Protein AF-A0A521SM37-F1 (afdb_monomer_lite)

Secondary structure (DSSP, 8-state):
-PPPPP-PPPP------PPP-----------------------------PPPPP-HHHHHHHHHHHHHHHHHH-SS--HHHHHHHHHHHHHHHHHHTT--EEE--TTSSSSEEETTT--EEEEEEEESB--SSSS-TT--EEEEEEEETTPPP----SEEEEEEE-TT--S-EEEEEEHHHHHTT-----SS-TTEEEEEEEESSHHHHHHHHHH-GGGS-HHHHHHHH-GGGTBT-GGGG-

Structure (mmCIF, N/CA/C/O backbone):
data_AF-A0A521SM37-F1
#
_entry.id   AF-A0A521SM37-F1
#
loop_
_atom_site.group_PDB
_atom_site.id
_atom_site.type_symbol
_atom_site.label_atom_id
_atom_site.label_alt_id
_atom_site.label_comp_id
_atom_site.label_asym_id
_atom_site.label_entity_id
_atom_site.label_seq_id
_atom_site.pdbx_PDB_ins_code
_atom_site.Cartn_x
_atom_site.Cartn_y
_atom_site.Cartn_z
_atom_site.occupancy
_atom_site.B_iso_or_equiv
_atom_site.auth_seq_id
_atom_site.auth_comp_id
_atom_site.auth_asym_id
_atom_site.auth_atom_id
_atom_site.pdbx_PDB_model_num
ATOM 1 N N . MET A 1 1 ? -1.499 60.036 50.378 1.00 47.91 1 MET A N 1
ATOM 2 C CA . MET A 1 1 ? -0.516 59.080 49.816 1.00 47.91 1 MET A CA 1
ATOM 3 C C . MET A 1 1 ? -1.178 57.714 49.703 1.00 47.91 1 MET A C 1
ATOM 5 O O . MET A 1 1 ? -1.469 57.102 50.721 1.00 47.91 1 MET A O 1
ATOM 9 N N . ALA A 1 2 ? -1.516 57.294 48.483 1.00 40.16 2 ALA A N 1
ATOM 10 C CA . ALA A 1 2 ? -2.257 56.062 48.218 1.00 40.16 2 ALA A CA 1
ATOM 11 C C . ALA A 1 2 ? -1.324 54.837 48.222 1.00 40.16 2 ALA A C 1
ATOM 13 O O . ALA A 1 2 ? -0.297 54.839 47.543 1.00 40.16 2 ALA A O 1
ATOM 14 N N . LYS A 1 3 ? -1.683 53.793 48.980 1.00 42.09 3 LYS A N 1
ATOM 15 C CA . LYS A 1 3 ? -1.002 52.490 48.959 1.00 42.09 3 LYS A CA 1
ATOM 16 C C . LYS A 1 3 ? -1.465 51.710 47.724 1.00 42.09 3 LYS A C 1
ATOM 18 O O . LYS A 1 3 ? -2.660 51.498 47.545 1.00 42.09 3 LYS A O 1
ATOM 23 N N . ARG A 1 4 ? -0.523 51.312 46.864 1.00 39.34 4 ARG A N 1
ATOM 24 C CA . ARG A 1 4 ? -0.782 50.450 45.699 1.00 39.34 4 ARG A CA 1
ATOM 25 C C . ARG A 1 4 ? -0.984 48.996 46.154 1.00 39.34 4 ARG A C 1
ATOM 27 O O . ARG A 1 4 ? -0.207 48.545 46.996 1.00 39.34 4 ARG A O 1
ATOM 34 N N . PRO A 1 5 ? -1.944 48.246 45.591 1.00 44.22 5 PRO A N 1
ATOM 35 C CA . PRO A 1 5 ? -2.003 46.802 45.770 1.00 44.22 5 PRO A CA 1
ATOM 36 C C . PRO A 1 5 ? -0.928 46.097 44.927 1.00 44.22 5 PRO A C 1
ATOM 38 O O . PRO A 1 5 ? -0.631 46.493 43.799 1.00 44.22 5 PRO A O 1
ATOM 41 N N . VAL A 1 6 ? -0.336 45.056 45.512 1.00 44.81 6 VAL A N 1
ATOM 42 C CA . VAL A 1 6 ? 0.645 44.162 44.888 1.00 44.81 6 VAL A CA 1
ATOM 43 C C . VAL A 1 6 ? -0.111 43.073 44.131 1.00 44.81 6 VAL A C 1
ATOM 45 O O . VAL A 1 6 ? -0.844 42.294 44.733 1.00 44.81 6 VAL A O 1
ATOM 48 N N . THR A 1 7 ? 0.079 43.006 42.816 1.00 40.97 7 THR A N 1
ATOM 49 C CA . THR A 1 7 ? -0.420 41.911 41.977 1.00 40.97 7 THR A CA 1
ATOM 50 C C . THR A 1 7 ? 0.596 40.769 42.000 1.00 40.97 7 THR A C 1
ATOM 52 O O . THR A 1 7 ? 1.689 40.904 41.448 1.00 40.97 7 THR A O 1
ATOM 55 N N . ILE A 1 8 ? 0.256 39.645 42.634 1.00 38.09 8 ILE A N 1
ATOM 56 C CA . ILE A 1 8 ? 1.028 38.400 42.528 1.00 38.09 8 ILE A CA 1
ATOM 57 C C . ILE A 1 8 ? 0.488 37.616 41.329 1.00 38.09 8 ILE A C 1
ATOM 59 O O . ILE A 1 8 ? -0.715 37.408 41.195 1.00 38.09 8 ILE A O 1
ATOM 63 N N . LYS A 1 9 ? 1.404 37.243 40.434 1.00 34.78 9 LYS A N 1
ATOM 64 C CA . LYS A 1 9 ? 1.163 36.484 39.203 1.00 34.78 9 LYS A CA 1
ATOM 65 C C . LYS A 1 9 ? 0.776 35.039 39.532 1.00 34.78 9 LYS A C 1
ATOM 67 O O . LYS A 1 9 ? 1.452 34.398 40.333 1.00 34.78 9 LYS A O 1
ATOM 72 N N . GLU A 1 10 ? -0.261 34.527 38.877 1.00 39.59 10 GLU A N 1
ATOM 73 C CA . GLU A 1 10 ? -0.607 33.102 38.887 1.00 39.59 10 GLU A CA 1
ATOM 74 C C . GLU A 1 10 ? 0.530 32.251 38.284 1.00 39.59 10 GLU A C 1
ATOM 76 O O . GLU A 1 10 ? 1.141 32.660 37.288 1.00 39.59 10 GLU A O 1
ATOM 81 N N . PRO A 1 11 ? 0.827 31.059 38.833 1.00 36.91 11 PRO A N 1
ATOM 82 C CA . PRO A 1 11 ? 1.682 30.092 38.167 1.00 36.91 11 PRO A CA 1
ATOM 83 C C . PRO A 1 11 ? 0.916 29.333 37.073 1.00 36.91 11 PRO A C 1
ATOM 85 O O . PRO A 1 11 ? -0.200 28.855 37.263 1.00 36.91 11 PRO A O 1
ATOM 88 N N . ILE A 1 12 ? 1.579 29.175 35.928 1.00 36.06 12 ILE A N 1
ATOM 89 C CA . ILE A 1 12 ? 1.172 28.311 34.817 1.00 36.06 12 ILE A CA 1
ATOM 90 C C . ILE A 1 12 ? 1.279 26.852 35.284 1.00 36.06 12 ILE A C 1
ATOM 92 O O . ILE A 1 12 ? 2.382 26.325 35.425 1.00 36.06 12 ILE A O 1
ATOM 96 N N . ILE A 1 13 ? 0.142 26.192 35.516 1.00 33.12 13 ILE A N 1
ATOM 97 C CA . ILE A 1 13 ? 0.091 24.760 35.833 1.00 33.12 13 ILE A CA 1
ATOM 98 C C . ILE A 1 13 ? -0.056 23.969 34.529 1.00 33.12 13 ILE A C 1
ATOM 100 O O . ILE A 1 13 ? -1.063 24.053 33.827 1.00 33.12 13 ILE A O 1
ATOM 104 N N . TRP A 1 14 ? 0.974 23.184 34.215 1.00 29.89 14 TRP A N 1
ATOM 105 C CA . TRP A 1 14 ? 0.945 22.150 33.185 1.00 29.89 14 TRP A CA 1
ATOM 106 C C . TRP A 1 14 ? -0.056 21.052 33.568 1.00 29.89 14 TRP A C 1
ATOM 108 O O . TRP A 1 14 ? 0.066 20.417 34.615 1.00 29.89 14 TRP A O 1
ATOM 118 N N . GLY A 1 15 ? -1.043 20.819 32.702 1.00 28.89 15 GLY A N 1
ATOM 119 C CA . GLY A 1 15 ? -2.070 19.800 32.892 1.00 28.89 15 GLY A CA 1
ATOM 120 C C . GLY A 1 15 ? -1.508 18.378 32.840 1.00 28.89 1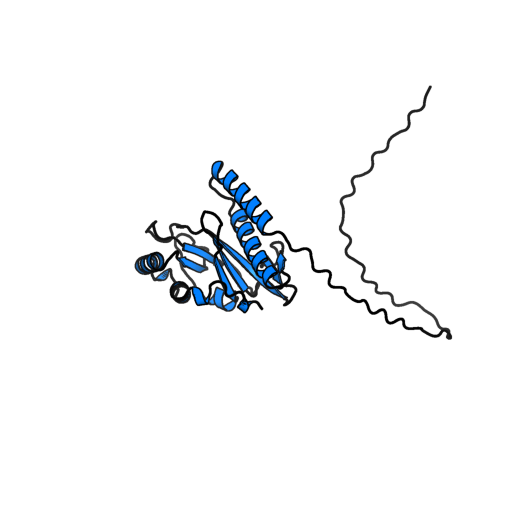5 GLY A C 1
ATOM 121 O O . GLY A 1 15 ? -1.234 17.850 31.764 1.00 28.89 15 GLY A O 1
ATOM 122 N N . CYS A 1 16 ? -1.413 17.731 34.002 1.00 30.16 16 CYS A N 1
ATOM 123 C CA . CYS A 1 16 ? -1.412 16.275 34.103 1.00 30.16 16 CYS A CA 1
ATOM 124 C C . CYS A 1 16 ? -2.852 15.775 33.940 1.00 30.16 16 CYS A C 1
ATOM 126 O O . CYS A 1 16 ? -3.745 16.156 34.696 1.00 30.16 16 CYS A O 1
ATOM 128 N N . ARG A 1 17 ? -3.086 14.931 32.930 1.00 32.75 17 ARG A N 1
ATOM 129 C CA . ARG A 1 17 ? -4.374 14.262 32.726 1.00 32.75 17 ARG A CA 1
ATOM 130 C C . ARG A 1 17 ? -4.573 13.208 33.811 1.00 32.75 17 ARG A C 1
ATOM 132 O O . ARG A 1 17 ? -3.874 12.200 33.837 1.00 32.75 17 ARG A O 1
ATOM 139 N N . TYR A 1 18 ? -5.551 13.474 34.668 1.00 29.16 18 TYR A N 1
ATOM 140 C CA . TYR A 1 18 ? -6.182 12.516 35.565 1.00 29.16 18 TYR A CA 1
ATOM 141 C C . TYR A 1 18 ? -6.736 11.323 34.770 1.00 29.16 18 TYR A C 1
ATOM 143 O O . TYR A 1 18 ? -7.463 11.502 33.792 1.00 29.16 18 TYR A O 1
ATOM 151 N N . TRP A 1 19 ? -6.391 10.116 35.212 1.00 29.64 19 TRP A N 1
ATOM 152 C CA . TRP A 1 19 ? -7.030 8.857 34.827 1.00 29.64 19 TRP A CA 1
ATOM 153 C C . TRP A 1 19 ? -7.987 8.455 35.960 1.00 29.64 19 TRP A C 1
ATOM 155 O O . TRP A 1 19 ? -7.634 8.662 37.125 1.00 29.64 19 TRP A O 1
ATOM 165 N N . PRO A 1 20 ? -9.194 7.937 35.678 1.00 41.25 20 PRO A N 1
ATOM 166 C CA . PRO A 1 20 ? -10.196 7.738 36.715 1.00 41.25 20 PRO A CA 1
ATOM 167 C C . PRO A 1 20 ? -9.879 6.540 37.621 1.00 41.25 20 PRO A C 1
ATOM 169 O O . PRO A 1 20 ? -9.577 5.443 37.154 1.00 41.25 20 PRO A O 1
ATOM 172 N N . TYR A 1 21 ? -9.951 6.835 38.920 1.00 28.98 21 TYR A N 1
ATOM 173 C CA . TYR A 1 21 ? -10.451 6.037 40.042 1.00 28.98 21 TYR A CA 1
ATOM 174 C C . TYR A 1 21 ? -10.652 4.526 39.814 1.00 28.98 21 TYR A C 1
ATOM 176 O O . TYR A 1 21 ? -11.611 4.090 39.182 1.00 28.98 21 TYR A O 1
ATOM 184 N N . THR A 1 22 ? -9.808 3.727 40.469 1.00 35.66 22 THR A N 1
ATOM 185 C CA . THR A 1 22 ? -10.153 2.379 40.938 1.00 35.66 22 THR A CA 1
ATOM 186 C C . THR A 1 22 ? -10.341 2.441 42.451 1.00 35.66 22 THR A C 1
ATOM 188 O O . THR A 1 22 ? -9.359 2.489 43.191 1.00 35.66 22 THR A O 1
ATOM 191 N N . GLU A 1 23 ? -11.588 2.451 42.917 1.00 33.78 23 GLU A N 1
ATOM 192 C CA . GLU A 1 23 ? -11.913 2.239 44.329 1.00 33.78 23 GLU A CA 1
ATOM 193 C C . GLU A 1 23 ? -11.731 0.755 44.673 1.00 33.78 23 GLU A C 1
ATOM 195 O O . GLU A 1 23 ? -12.477 -0.112 44.223 1.00 33.78 23 GLU A O 1
ATOM 200 N N . ARG A 1 24 ? -10.713 0.458 45.483 1.00 33.59 24 ARG A N 1
ATOM 201 C CA . ARG A 1 24 ? -10.681 -0.723 46.350 1.00 33.59 24 ARG A CA 1
ATOM 202 C C . ARG A 1 24 ? -10.753 -0.217 47.783 1.00 33.59 24 ARG A C 1
ATOM 204 O O . ARG A 1 24 ? -9.748 0.235 48.319 1.00 33.59 24 ARG A O 1
ATOM 211 N N . TYR A 1 25 ? -11.932 -0.309 48.384 1.00 36.09 25 TYR A N 1
ATOM 212 C CA . TYR A 1 25 ? -12.105 -0.241 49.830 1.00 36.09 25 TYR A CA 1
ATOM 213 C C . TYR A 1 25 ? -12.456 -1.638 50.333 1.00 36.09 25 TYR A C 1
ATOM 215 O O . TYR A 1 25 ? -13.461 -2.189 49.902 1.00 36.09 25 TYR A O 1
ATOM 223 N N . MET A 1 26 ? -11.593 -2.183 51.190 1.00 31.83 26 MET A N 1
ATOM 224 C CA . MET A 1 26 ? -11.781 -3.174 52.268 1.00 31.83 26 MET A CA 1
ATOM 225 C C . MET A 1 26 ? -10.385 -3.243 52.923 1.00 31.83 26 MET A C 1
ATOM 227 O O . MET A 1 26 ? -9.394 -3.304 52.205 1.00 31.83 26 MET A O 1
ATOM 231 N N . GLU A 1 27 ? -10.173 -3.089 54.227 1.00 34.66 27 GLU A N 1
ATOM 232 C CA . GLU A 1 27 ? -10.824 -3.726 55.371 1.00 34.66 27 GLU A CA 1
ATOM 233 C C . GLU A 1 27 ? -10.720 -2.813 56.610 1.00 34.66 27 GLU A C 1
ATOM 235 O O . GLU A 1 27 ? -9.734 -2.092 56.773 1.00 34.66 27 GLU A O 1
ATOM 240 N N . GLY A 1 28 ? -11.706 -2.862 57.513 1.00 32.22 28 GLY A N 1
ATOM 241 C CA . GLY A 1 28 ? -11.614 -2.135 58.780 1.00 32.22 28 GLY A CA 1
ATOM 242 C C . GLY A 1 28 ? -12.871 -2.144 59.650 1.00 32.22 28 GLY A C 1
ATOM 243 O O . GLY A 1 28 ? -13.574 -1.149 59.714 1.00 32.22 28 GLY A O 1
ATOM 244 N N . ALA A 1 29 ? -13.054 -3.248 60.376 1.00 32.28 29 ALA A N 1
ATOM 245 C CA . ALA A 1 29 ? -13.654 -3.352 61.710 1.00 32.28 29 ALA A CA 1
ATOM 246 C C . ALA A 1 29 ? -15.173 -3.158 61.961 1.00 32.28 29 ALA A C 1
ATOM 248 O O . ALA A 1 29 ? -15.771 -2.100 61.797 1.00 32.28 29 ALA A O 1
ATOM 249 N N . SER A 1 30 ? -15.667 -4.180 62.669 1.00 34.19 30 SER A N 1
ATOM 250 C CA . SER A 1 30 ? -16.567 -4.136 63.829 1.00 34.19 30 SER A CA 1
ATOM 251 C C . SER A 1 30 ? -18.050 -4.466 63.621 1.00 34.19 30 SER A C 1
ATOM 253 O O . SER A 1 30 ? -18.802 -3.853 62.874 1.00 34.19 30 SER A O 1
ATOM 255 N N . SER A 1 31 ? -18.423 -5.506 64.361 1.00 40.50 31 SER A N 1
ATOM 256 C CA . SER A 1 31 ? -19.747 -5.995 64.718 1.00 40.50 31 SER A CA 1
ATOM 257 C C . SER A 1 31 ? -20.723 -4.895 65.141 1.00 40.50 31 SER A C 1
ATOM 259 O O . SER A 1 31 ? -20.380 -4.125 66.036 1.00 40.50 31 SER A O 1
ATOM 261 N N . HIS A 1 32 ? -21.943 -4.897 64.594 1.00 35.31 32 HIS A N 1
ATOM 262 C CA . HIS A 1 32 ? -23.226 -5.171 65.279 1.00 35.31 32 HIS A CA 1
ATOM 263 C C . HIS A 1 32 ? -24.385 -5.162 64.246 1.00 35.31 32 HIS A C 1
ATOM 265 O O . HIS A 1 32 ? -24.243 -4.550 63.188 1.00 35.31 32 HIS A O 1
ATOM 271 N N . PRO A 1 33 ? -25.497 -5.886 64.492 1.00 53.44 33 PRO A N 1
ATOM 272 C CA . PRO A 1 33 ? -26.502 -6.206 63.477 1.00 53.44 33 PRO A CA 1
ATOM 273 C C . PRO A 1 33 ? -27.673 -5.205 63.448 1.00 53.44 33 PRO A C 1
ATOM 275 O O . PRO A 1 33 ? -27.842 -4.418 64.374 1.00 53.44 33 PRO A O 1
ATOM 278 N N . CYS A 1 34 ? -28.514 -5.342 62.414 1.00 39.84 34 CYS A N 1
ATOM 279 C CA . CYS A 1 34 ? -29.822 -4.699 62.180 1.00 39.84 34 CYS A CA 1
ATOM 280 C C . CYS A 1 34 ? -29.807 -3.474 61.247 1.00 39.84 34 CYS A C 1
ATOM 282 O O . CYS A 1 34 ? -29.694 -2.329 61.668 1.00 39.84 34 CYS A O 1
ATOM 284 N N . GLY A 1 35 ? -30.038 -3.738 59.959 1.00 34.47 35 GLY A N 1
ATOM 285 C CA . GLY A 1 35 ? -30.405 -2.736 58.960 1.00 34.47 35 GLY A CA 1
ATOM 286 C C . GLY A 1 35 ? -30.613 -3.408 57.607 1.00 34.47 35 GLY A C 1
ATOM 287 O O . GLY A 1 35 ? -29.661 -3.921 57.028 1.00 34.47 35 GLY A O 1
ATOM 288 N N . GLY A 1 36 ? -31.861 -3.478 57.138 1.00 40.03 36 GLY A N 1
ATOM 289 C CA . GLY A 1 36 ? -32.218 -4.110 55.867 1.00 40.03 36 GLY A CA 1
ATOM 290 C C . GLY A 1 36 ? -31.456 -3.489 54.697 1.00 40.03 36 GLY A C 1
ATOM 291 O O . GLY A 1 36 ? -31.563 -2.291 54.438 1.00 40.03 36 GLY A O 1
ATOM 292 N N . LEU A 1 37 ? -30.682 -4.317 53.996 1.00 33.22 37 LEU A N 1
ATOM 293 C CA . LEU A 1 37 ? -29.916 -3.917 52.825 1.00 33.22 37 LEU A CA 1
ATOM 294 C C . LEU A 1 37 ? -30.860 -3.870 51.612 1.00 33.22 37 LEU A C 1
ATOM 296 O O . LEU A 1 37 ? -31.162 -4.895 51.004 1.00 33.22 37 LEU A O 1
ATOM 300 N N . PHE A 1 38 ? -31.348 -2.680 51.260 1.00 37.44 38 PHE A N 1
ATOM 301 C CA . PHE A 1 38 ? -31.963 -2.451 49.953 1.00 37.44 38 PHE A CA 1
ATOM 302 C C . PHE A 1 38 ? -30.851 -2.409 48.901 1.00 37.44 38 PHE A C 1
ATOM 304 O O . PHE A 1 38 ? -30.115 -1.429 48.789 1.00 37.44 38 PHE A O 1
ATOM 311 N N . VAL A 1 39 ? -30.704 -3.496 48.144 1.00 36.00 39 VAL A N 1
ATOM 312 C CA . VAL A 1 39 ? -29.816 -3.545 46.979 1.00 36.00 39 VAL A CA 1
ATOM 313 C C . VAL A 1 39 ? -30.520 -2.826 45.832 1.00 36.00 39 VAL A C 1
ATOM 315 O O . VAL A 1 39 ? -31.403 -3.384 45.184 1.00 36.00 39 VAL A O 1
ATOM 318 N N . TYR A 1 40 ? -30.143 -1.575 45.579 1.00 36.19 40 TYR A N 1
ATOM 319 C CA . TYR A 1 40 ? -30.535 -0.886 44.355 1.00 36.19 40 TYR A CA 1
ATOM 320 C C . TYR A 1 40 ? -29.780 -1.522 43.182 1.00 36.19 40 TYR A C 1
ATOM 322 O O . TYR A 1 40 ? -28.569 -1.356 43.046 1.00 36.19 40 TYR A O 1
ATOM 330 N N . HIS A 1 41 ? -30.489 -2.271 42.336 1.00 37.09 41 HIS A N 1
ATOM 331 C CA . HIS A 1 41 ? -30.008 -2.602 40.997 1.00 37.09 41 HIS A CA 1
ATOM 332 C C . HIS A 1 41 ? -30.001 -1.308 40.178 1.00 37.09 41 HIS A C 1
ATOM 334 O O . HIS A 1 41 ? -31.034 -0.861 39.686 1.00 37.09 41 HIS A O 1
ATOM 340 N N . VAL A 1 42 ? -28.839 -0.665 40.079 1.00 38.25 42 VAL A N 1
ATOM 341 C CA . VAL A 1 42 ? -28.624 0.420 39.122 1.00 38.25 42 VAL A CA 1
ATOM 342 C C . VAL A 1 42 ? -28.289 -0.240 37.788 1.00 38.25 42 VAL A C 1
ATOM 344 O O . VAL A 1 42 ? -27.138 -0.586 37.527 1.00 38.25 42 VAL A O 1
ATOM 347 N N . GLU A 1 43 ? -29.302 -0.452 36.948 1.00 40.22 43 GLU A N 1
ATOM 348 C CA . GLU A 1 43 ? -29.080 -0.709 35.525 1.00 40.22 43 GLU A CA 1
ATOM 349 C C . GLU A 1 43 ? -28.474 0.557 34.908 1.00 40.22 43 GLU A C 1
ATOM 351 O O . GLU A 1 43 ? -29.166 1.504 34.533 1.00 40.22 43 GLU A O 1
ATOM 356 N N . LEU A 1 44 ? -27.143 0.597 34.836 1.00 43.03 44 LEU A N 1
ATOM 357 C CA . LEU A 1 44 ? -26.422 1.542 33.992 1.00 43.03 44 LEU A CA 1
ATOM 358 C C . LEU A 1 44 ? -26.721 1.178 32.536 1.00 43.03 44 LEU A C 1
ATOM 360 O O . LEU A 1 44 ? -25.998 0.408 31.906 1.00 43.03 44 LEU A O 1
ATOM 364 N N . ALA A 1 45 ? -27.808 1.735 32.006 1.00 43.72 45 ALA A N 1
ATOM 365 C CA . ALA A 1 45 ? -28.052 1.780 30.577 1.00 43.72 45 ALA A CA 1
ATOM 366 C C . ALA A 1 45 ? -26.907 2.581 29.938 1.00 43.72 45 ALA A C 1
ATOM 368 O O . ALA A 1 45 ? -26.910 3.813 29.935 1.00 43.72 45 ALA A O 1
ATOM 369 N N . LEU A 1 46 ? -25.894 1.872 29.435 1.00 42.81 46 LEU A N 1
ATOM 370 C CA . LEU A 1 46 ? -24.885 2.430 28.546 1.00 42.81 46 LEU A CA 1
ATOM 371 C C . LEU A 1 46 ? -25.605 2.816 27.256 1.00 42.81 46 LEU A C 1
ATOM 373 O O . LEU A 1 46 ? -25.733 2.022 26.328 1.00 42.81 46 LEU A O 1
ATOM 377 N N . THR A 1 47 ? -26.133 4.034 27.215 1.00 44.81 47 THR A N 1
ATOM 378 C CA . THR A 1 47 ? -26.580 4.635 25.970 1.00 44.81 47 THR A CA 1
ATOM 379 C C . THR A 1 47 ? -25.335 4.833 25.118 1.00 44.81 47 THR A C 1
ATOM 381 O O . THR A 1 47 ? -24.501 5.703 25.377 1.00 44.81 47 THR A O 1
ATOM 384 N N . GLU A 1 48 ? -25.159 3.957 24.129 1.00 50.22 48 GLU A N 1
ATOM 385 C CA . GLU A 1 48 ? -24.147 4.107 23.091 1.00 50.22 48 GLU A CA 1
ATOM 386 C C . GLU A 1 48 ? -24.460 5.390 22.318 1.00 50.22 48 GLU A C 1
ATOM 388 O O . GLU A 1 48 ? -25.181 5.387 21.325 1.00 50.22 48 GLU A O 1
ATOM 393 N N . ASN A 1 49 ? -23.958 6.527 22.802 1.00 49.19 49 ASN A N 1
ATOM 394 C CA . ASN A 1 49 ? -23.938 7.743 22.011 1.00 49.19 49 ASN A CA 1
ATOM 395 C C . ASN A 1 49 ? -23.059 7.450 20.790 1.00 49.19 49 ASN A C 1
ATOM 397 O O . ASN A 1 49 ? -21.859 7.204 20.970 1.00 49.19 49 ASN A O 1
ATOM 401 N N . PRO A 1 50 ? -23.609 7.449 19.561 1.00 53.66 50 PRO A N 1
ATOM 402 C CA . PRO A 1 50 ? -22.798 7.220 18.382 1.00 53.66 50 PRO A CA 1
ATOM 403 C C . PRO A 1 50 ? -21.744 8.321 18.338 1.00 53.66 50 PRO A C 1
ATOM 405 O O . PRO A 1 50 ? -22.072 9.511 18.336 1.00 53.66 50 PRO A O 1
ATOM 408 N N . MET A 1 51 ? -20.469 7.925 18.362 1.00 51.09 51 MET A N 1
ATOM 409 C CA . MET A 1 51 ? -19.376 8.884 18.282 1.00 51.09 51 MET A CA 1
ATOM 410 C C . MET A 1 51 ? -19.573 9.768 17.041 1.00 51.09 51 MET A C 1
ATOM 412 O O . MET A 1 51 ? -19.973 9.259 15.987 1.00 51.09 51 MET A O 1
ATOM 416 N N . PRO A 1 52 ? -19.322 11.085 17.140 1.00 57.72 52 PRO A N 1
ATOM 417 C CA . PRO A 1 52 ? -19.453 11.973 15.996 1.00 57.72 52 PRO A CA 1
ATOM 418 C C . PRO A 1 52 ? -18.575 11.454 14.855 1.00 57.72 52 PRO A C 1
ATOM 420 O O . PRO A 1 52 ? -17.373 11.257 15.039 1.00 57.72 52 PRO A O 1
ATOM 423 N N . LYS A 1 53 ? -19.187 11.219 13.686 1.00 63.03 53 LYS A N 1
ATOM 424 C CA . LYS A 1 53 ? -18.481 10.724 12.496 1.00 63.03 53 LYS A CA 1
ATOM 425 C C . LYS A 1 53 ? -17.291 11.624 12.196 1.00 63.03 53 LYS A C 1
ATOM 427 O O . LYS A 1 53 ? -17.448 12.837 12.014 1.00 63.03 53 LYS A O 1
ATOM 432 N N . THR A 1 54 ? -16.103 11.037 12.142 1.00 76.81 54 THR A N 1
ATOM 433 C CA . THR A 1 54 ? -14.878 11.810 11.944 1.00 76.81 54 THR A CA 1
ATOM 434 C C . THR A 1 54 ? -14.816 12.292 10.495 1.00 76.81 54 THR A C 1
ATOM 436 O O . THR A 1 54 ? -14.960 11.519 9.551 1.00 76.81 54 THR A O 1
ATOM 439 N N . ASN A 1 55 ? -14.597 13.592 10.272 1.00 85.12 55 ASN A N 1
ATOM 440 C CA . ASN A 1 55 ? -14.523 14.138 8.912 1.00 85.12 55 ASN A CA 1
ATOM 441 C C . ASN A 1 55 ? -13.129 13.917 8.294 1.00 85.12 55 ASN A C 1
ATOM 443 O O . ASN A 1 55 ? -12.338 14.853 8.137 1.00 85.12 55 ASN A O 1
ATOM 447 N N . TYR A 1 56 ? -12.833 12.664 7.942 1.00 91.12 56 TYR A N 1
ATOM 448 C CA . TYR A 1 56 ? -11.576 12.274 7.301 1.00 91.12 56 TYR A CA 1
ATOM 449 C C . TYR A 1 56 ? -11.352 12.992 5.967 1.00 91.12 56 TYR A C 1
ATOM 451 O O . TYR A 1 56 ? -10.234 13.426 5.696 1.00 91.12 56 TYR A O 1
ATOM 459 N N . SER A 1 57 ? -12.405 13.201 5.169 1.00 90.25 57 SER A N 1
ATOM 460 C CA . SER A 1 57 ? -12.307 13.866 3.862 1.00 90.25 57 SER A CA 1
ATOM 461 C C . SER A 1 57 ? -11.695 15.265 3.970 1.00 90.25 57 SER A C 1
ATOM 463 O O . SER A 1 57 ? -10.743 15.578 3.257 1.00 90.25 57 SER A O 1
ATOM 465 N N . LYS A 1 58 ? -12.159 16.086 4.922 1.00 92.50 58 LYS A N 1
ATOM 466 C CA . LYS A 1 58 ? -11.631 17.444 5.126 1.00 92.50 58 LYS A CA 1
ATOM 467 C C . LYS A 1 58 ? -10.165 17.436 5.574 1.00 92.50 58 LYS A C 1
ATOM 469 O O . LYS A 1 58 ? -9.384 18.296 5.155 1.00 92.50 58 LYS A O 1
ATOM 474 N N . ALA A 1 59 ? -9.778 16.475 6.415 1.00 92.50 59 ALA A N 1
ATOM 475 C CA . ALA A 1 59 ? -8.389 16.307 6.840 1.00 92.50 59 ALA A CA 1
ATOM 476 C C . ALA A 1 59 ? -7.488 15.900 5.662 1.00 92.50 59 ALA A C 1
ATOM 478 O O . ALA A 1 59 ? -6.451 16.524 5.436 1.00 92.50 59 ALA A O 1
ATOM 479 N N . ILE A 1 60 ? -7.923 14.922 4.863 1.00 93.88 60 ILE A N 1
ATOM 480 C CA . ILE A 1 60 ? -7.230 14.460 3.654 1.00 93.88 60 ILE A CA 1
ATOM 481 C C . ILE A 1 60 ? -7.041 15.617 2.666 1.00 93.88 60 ILE A C 1
ATOM 483 O O . ILE A 1 60 ? -5.919 15.869 2.227 1.00 93.88 60 ILE A O 1
ATOM 487 N N . GLU A 1 61 ? -8.099 16.371 2.364 1.00 93.94 61 GLU A N 1
ATOM 488 C CA . GLU A 1 61 ? -8.040 17.536 1.473 1.00 93.94 61 GLU A CA 1
ATOM 489 C C . GLU A 1 61 ? -7.046 18.590 1.966 1.00 93.94 61 GLU A C 1
ATOM 491 O O . GLU A 1 61 ? -6.246 19.116 1.186 1.00 93.94 61 GLU A O 1
ATOM 496 N N . SER A 1 62 ? -7.053 18.864 3.272 1.00 93.88 62 SER A N 1
ATOM 497 C CA . SER A 1 62 ? -6.149 19.831 3.896 1.00 93.88 62 SER A CA 1
ATOM 498 C C . SER A 1 62 ? -4.688 19.393 3.778 1.00 93.88 62 SER A C 1
ATOM 500 O O . SER A 1 62 ? -3.839 20.197 3.383 1.00 93.88 62 SER A O 1
ATOM 502 N N . ILE A 1 63 ? -4.388 18.115 4.040 1.00 93.12 63 ILE A N 1
ATOM 503 C CA . ILE A 1 63 ? -3.030 17.568 3.913 1.00 93.12 63 ILE A CA 1
ATOM 504 C C . ILE A 1 63 ? -2.591 17.551 2.446 1.00 93.12 63 ILE A C 1
ATOM 506 O O . ILE A 1 63 ? -1.460 17.936 2.154 1.00 93.12 63 ILE A O 1
ATOM 510 N N . ILE A 1 64 ? -3.466 17.180 1.506 1.00 92.31 64 ILE A N 1
ATOM 511 C CA . ILE A 1 64 ? -3.164 17.217 0.067 1.00 92.31 64 ILE A CA 1
ATOM 512 C C . ILE A 1 64 ? -2.847 18.647 -0.375 1.00 92.31 64 ILE A C 1
ATOM 514 O O . ILE A 1 64 ? -1.850 18.865 -1.067 1.00 92.31 64 ILE A O 1
ATOM 518 N N . LYS A 1 65 ? -3.661 19.632 0.026 1.00 92.75 65 LYS A N 1
ATOM 519 C CA . LYS A 1 65 ? -3.431 21.045 -0.300 1.00 92.75 65 LYS A CA 1
ATOM 520 C C . LYS A 1 65 ? -2.095 21.519 0.262 1.00 92.75 65 LYS A C 1
ATOM 522 O O . LYS A 1 65 ? -1.296 22.085 -0.480 1.00 92.75 65 LYS A O 1
ATOM 527 N N . PHE A 1 66 ? -1.837 21.246 1.539 1.00 91.19 66 PHE A N 1
ATOM 528 C CA . PHE A 1 66 ? -0.579 21.593 2.192 1.00 91.19 66 PHE A CA 1
ATOM 529 C C . PHE A 1 66 ? 0.620 20.963 1.480 1.00 91.19 66 PHE A C 1
ATOM 531 O O . PHE A 1 66 ? 1.575 21.653 1.128 1.00 91.19 66 PHE A O 1
ATOM 538 N N . LYS A 1 67 ? 0.531 19.668 1.173 1.00 87.69 67 LYS A N 1
ATOM 539 C CA . LYS A 1 67 ? 1.566 18.935 0.457 1.00 87.69 67 LYS A CA 1
ATOM 540 C C . LYS A 1 67 ? 1.836 19.531 -0.929 1.00 87.69 67 LYS A C 1
ATOM 542 O O . LYS A 1 67 ? 2.988 19.742 -1.276 1.00 87.69 67 LYS A O 1
ATOM 547 N N . ARG A 1 68 ? 0.797 19.846 -1.710 1.00 88.19 68 ARG A N 1
ATOM 548 C CA . ARG A 1 68 ? 0.951 20.483 -3.032 1.00 88.19 68 ARG A CA 1
ATOM 549 C C . ARG A 1 68 ? 1.629 21.848 -2.940 1.00 88.19 68 ARG A C 1
ATOM 551 O O . ARG A 1 68 ? 2.357 22.217 -3.854 1.00 88.19 68 ARG A O 1
ATOM 558 N N . THR A 1 69 ? 1.385 22.600 -1.870 1.00 88.94 69 THR A N 1
ATOM 559 C CA . THR A 1 69 ? 2.096 23.858 -1.616 1.00 88.94 69 THR A CA 1
ATOM 560 C C . THR A 1 69 ? 3.568 23.601 -1.305 1.00 88.94 69 THR A C 1
ATOM 562 O O . THR A 1 69 ? 4.420 24.257 -1.894 1.00 88.94 69 THR A O 1
ATOM 565 N N . LEU A 1 70 ? 3.874 22.625 -0.444 1.00 86.44 70 LEU A N 1
ATOM 566 C CA . LEU A 1 70 ? 5.255 22.257 -0.120 1.00 86.44 70 LEU A CA 1
ATOM 567 C C . LEU A 1 70 ? 6.037 21.766 -1.341 1.00 86.44 70 LEU A C 1
ATOM 569 O O . LEU A 1 70 ? 7.165 22.202 -1.531 1.00 86.44 70 LEU A O 1
ATOM 573 N N . ASP A 1 71 ? 5.433 20.938 -2.196 1.00 84.19 71 ASP A N 1
ATOM 574 C CA . ASP A 1 71 ? 6.084 20.395 -3.398 1.00 84.19 71 ASP A CA 1
ATOM 575 C C . ASP A 1 71 ? 6.580 21.492 -4.356 1.00 84.19 71 ASP A C 1
ATOM 577 O O . ASP A 1 71 ? 7.529 21.269 -5.106 1.00 84.19 71 ASP A O 1
ATOM 581 N N . LYS A 1 72 ? 5.941 22.672 -4.348 1.00 86.94 72 LYS A N 1
ATOM 582 C CA . LYS A 1 72 ? 6.366 23.834 -5.147 1.00 86.94 72 LYS A CA 1
ATOM 583 C C . LYS A 1 72 ? 7.627 24.502 -4.599 1.00 86.94 72 LYS A C 1
ATOM 585 O O . LYS A 1 72 ? 8.302 25.198 -5.348 1.00 86.94 72 LYS A O 1
ATOM 590 N N . ILE A 1 73 ? 7.897 24.337 -3.307 1.00 86.19 73 ILE A N 1
ATOM 591 C CA . ILE A 1 73 ? 9.037 24.934 -2.603 1.00 86.19 73 ILE A CA 1
ATOM 592 C C . ILE A 1 73 ? 10.200 23.941 -2.589 1.00 86.19 73 ILE A C 1
ATOM 594 O O . ILE A 1 73 ? 11.305 24.275 -3.004 1.00 86.19 73 ILE A O 1
ATOM 598 N N . ASP A 1 74 ? 9.936 22.711 -2.150 1.00 79.56 74 ASP A N 1
ATOM 599 C CA . ASP A 1 74 ? 10.880 21.600 -2.188 1.00 79.56 74 ASP A CA 1
ATOM 600 C C . ASP A 1 74 ? 10.139 20.315 -2.598 1.00 79.56 74 ASP A C 1
ATOM 602 O O . ASP A 1 74 ? 9.335 19.779 -1.826 1.00 79.56 74 ASP A O 1
ATOM 606 N N . PRO A 1 75 ? 10.411 19.770 -3.798 1.00 69.94 75 PRO A N 1
ATOM 607 C CA . PRO A 1 75 ? 9.761 18.556 -4.276 1.00 69.94 75 PRO A CA 1
ATOM 608 C C . PRO A 1 75 ? 10.178 17.301 -3.490 1.00 69.94 75 PRO A C 1
ATOM 610 O O . PRO A 1 75 ? 9.602 16.226 -3.698 1.00 69.94 75 PRO A O 1
ATOM 613 N N . LYS A 1 76 ? 11.154 17.385 -2.570 1.00 68.31 76 LYS A N 1
ATOM 614 C CA . LYS A 1 76 ? 11.488 16.311 -1.623 1.00 68.31 76 LYS A CA 1
ATOM 615 C C . LYS A 1 76 ? 10.452 16.250 -0.500 1.00 68.31 76 LYS A C 1
ATOM 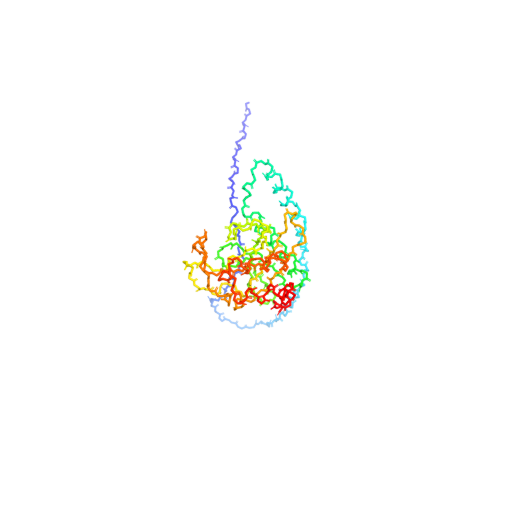617 O O . LYS A 1 76 ? 10.725 16.511 0.666 1.00 68.31 76 LYS A O 1
ATOM 622 N N . ILE A 1 77 ? 9.255 15.818 -0.878 1.00 61.53 77 ILE A N 1
ATOM 623 C CA . ILE A 1 77 ? 8.128 15.495 -0.002 1.00 61.53 77 ILE A CA 1
ATOM 624 C C . ILE A 1 77 ? 8.595 14.800 1.285 1.00 61.53 77 ILE A C 1
ATOM 626 O O . ILE A 1 77 ? 9.240 13.742 1.207 1.00 61.53 77 ILE A O 1
ATOM 630 N N . PRO A 1 78 ? 8.159 15.261 2.470 1.00 71.50 78 PRO A N 1
ATOM 631 C CA . PRO A 1 78 ? 8.243 14.451 3.670 1.00 71.50 78 PRO A CA 1
ATOM 632 C C . PRO A 1 78 ? 7.417 13.181 3.454 1.00 71.50 78 PRO A C 1
ATOM 634 O O . PRO A 1 78 ? 6.187 13.226 3.388 1.00 71.50 78 PRO A O 1
ATOM 637 N N . ARG A 1 79 ? 8.087 12.024 3.349 1.00 75.56 79 ARG A N 1
ATOM 638 C CA . ARG A 1 79 ? 7.439 10.705 3.173 1.00 75.56 79 ARG A CA 1
ATOM 639 C C . ARG A 1 79 ? 6.317 10.461 4.187 1.00 75.56 79 ARG A C 1
ATOM 641 O O . ARG A 1 79 ? 5.370 9.744 3.881 1.00 75.56 79 ARG A O 1
ATOM 648 N N . LYS A 1 80 ? 6.420 11.101 5.354 1.00 86.31 80 LYS A N 1
ATOM 649 C CA . LYS A 1 80 ? 5.418 11.096 6.414 1.00 86.31 80 LYS A CA 1
ATOM 650 C C . LYS A 1 80 ? 4.032 11.555 5.939 1.00 86.31 80 LYS A C 1
ATOM 652 O O . LYS A 1 80 ? 3.081 10.832 6.178 1.00 86.31 80 LYS A O 1
ATOM 657 N N . LEU A 1 81 ? 3.915 12.657 5.187 1.00 90.75 81 LEU A N 1
ATOM 658 C CA . LEU A 1 81 ? 2.603 13.178 4.758 1.00 90.75 81 LEU A CA 1
ATOM 659 C C . LEU A 1 81 ? 1.857 12.210 3.831 1.00 90.75 81 LEU A C 1
ATOM 661 O O . LEU A 1 81 ? 0.638 12.115 3.875 1.00 90.75 81 LEU A O 1
ATOM 665 N N . VAL A 1 82 ? 2.588 11.473 2.990 1.00 91.94 82 VAL A N 1
ATOM 666 C CA . VAL A 1 82 ? 1.997 10.424 2.144 1.00 91.94 82 VAL A CA 1
ATOM 667 C C . VAL A 1 82 ? 1.487 9.269 3.008 1.00 91.94 82 VAL A C 1
ATOM 669 O O . VAL A 1 82 ? 0.415 8.739 2.733 1.00 91.94 82 VAL A O 1
ATOM 672 N N . GLY A 1 83 ? 2.241 8.897 4.047 1.00 94.00 83 GLY A N 1
ATOM 673 C CA . GLY A 1 83 ? 1.805 7.936 5.062 1.00 94.00 83 GLY A CA 1
ATOM 674 C C . GLY A 1 83 ? 0.502 8.377 5.725 1.00 94.00 83 GLY A C 1
ATOM 675 O O . GLY A 1 83 ? -0.483 7.652 5.620 1.00 94.00 83 GLY A O 1
ATOM 676 N N . ASP A 1 84 ? 0.488 9.598 6.270 1.00 94.00 84 ASP A N 1
ATOM 677 C CA . ASP A 1 84 ? -0.656 10.194 6.972 1.00 94.00 84 ASP A CA 1
ATOM 678 C C . ASP A 1 84 ? -1.928 10.199 6.085 1.00 94.00 84 ASP A C 1
ATOM 680 O O . ASP A 1 84 ? -3.004 9.816 6.536 1.00 94.00 84 ASP A O 1
ATOM 684 N N . ILE A 1 85 ? -1.818 10.552 4.792 1.00 94.81 85 ILE A N 1
ATOM 685 C CA . ILE A 1 85 ? -2.957 10.500 3.848 1.00 94.81 85 ILE A CA 1
ATOM 686 C C . ILE A 1 85 ? -3.507 9.074 3.706 1.00 94.81 85 ILE A C 1
ATOM 688 O O . ILE A 1 85 ? -4.721 8.875 3.704 1.00 94.81 85 ILE A O 1
ATOM 692 N N . GLY A 1 86 ? -2.630 8.079 3.546 1.00 96.75 86 GLY A N 1
ATOM 693 C CA . GLY A 1 86 ? -3.069 6.694 3.374 1.00 96.75 86 GLY A CA 1
ATOM 694 C C . GLY A 1 86 ? -3.703 6.106 4.635 1.00 96.75 86 GLY A C 1
ATOM 695 O O . GLY A 1 86 ? -4.687 5.379 4.523 1.00 96.75 86 GLY A O 1
ATOM 696 N N . GLU A 1 87 ? -3.200 6.463 5.818 1.00 96.62 87 GLU A N 1
ATOM 697 C CA . GLU A 1 87 ? -3.805 6.081 7.099 1.00 96.62 87 GLU A CA 1
ATOM 698 C C . GLU A 1 87 ? -5.217 6.660 7.247 1.00 96.62 87 GLU A C 1
ATOM 700 O O . GLU A 1 87 ? -6.148 5.917 7.549 1.00 96.62 87 GLU A O 1
ATOM 705 N N . LEU A 1 88 ? -5.416 7.946 6.933 1.00 96.38 88 LEU A N 1
ATOM 706 C CA . LEU A 1 88 ? -6.742 8.577 6.976 1.00 96.38 88 LEU A CA 1
ATOM 707 C C . LEU A 1 88 ? -7.735 7.926 6.008 1.00 96.38 88 LEU A C 1
ATOM 709 O O . LEU A 1 88 ? -8.894 7.721 6.364 1.00 96.38 88 LEU A O 1
ATOM 713 N N . TYR A 1 89 ? -7.288 7.561 4.805 1.00 97.50 89 TYR A N 1
ATOM 714 C CA . TYR A 1 89 ? -8.117 6.807 3.867 1.00 97.50 89 TYR A CA 1
ATOM 715 C C . TYR A 1 89 ? -8.497 5.423 4.412 1.00 97.50 89 TYR A C 1
ATOM 717 O O . TYR A 1 89 ? -9.643 5.006 4.267 1.00 97.50 89 TYR A O 1
ATOM 725 N N . ALA A 1 90 ? -7.568 4.715 5.061 1.00 97.38 90 ALA A N 1
ATOM 726 C CA . ALA A 1 90 ? -7.866 3.424 5.677 1.00 97.38 90 ALA A CA 1
ATOM 727 C C . ALA A 1 90 ? -8.851 3.563 6.851 1.00 97.38 90 ALA A C 1
ATOM 729 O O . ALA A 1 90 ? -9.803 2.789 6.938 1.00 97.38 90 ALA A O 1
ATOM 730 N N . LEU A 1 91 ? -8.670 4.569 7.714 1.00 96.56 91 LEU A N 1
ATOM 731 C CA . LEU A 1 91 ? -9.597 4.889 8.804 1.00 96.56 91 LEU A CA 1
ATOM 732 C C . LEU A 1 91 ? -11.012 5.159 8.279 1.00 96.56 91 LEU A C 1
ATOM 734 O O . LEU A 1 91 ? -11.973 4.612 8.813 1.00 96.56 91 LEU A O 1
ATOM 738 N N . GLN A 1 92 ? -11.130 5.933 7.198 1.00 95.62 92 GLN A N 1
ATOM 739 C CA . GLN A 1 92 ? -12.410 6.236 6.563 1.00 95.62 92 GLN A CA 1
ATOM 740 C C . GLN A 1 92 ? -13.139 4.972 6.080 1.00 95.62 92 GLN A C 1
ATOM 742 O O . GLN A 1 92 ? -14.347 4.853 6.277 1.00 95.62 92 GLN A O 1
ATOM 747 N N . GLU A 1 93 ? -12.437 4.022 5.455 1.00 96.25 93 GLU A N 1
ATOM 748 C CA . GLU A 1 93 ? -13.046 2.754 5.024 1.00 96.25 93 GLU A CA 1
ATOM 749 C C . GLU A 1 93 ? -13.443 1.867 6.212 1.00 96.25 93 GLU A C 1
ATOM 751 O O . GLU A 1 93 ? -14.535 1.299 6.226 1.00 96.25 93 GLU A O 1
ATOM 756 N N . LEU A 1 94 ? -12.609 1.800 7.251 1.00 95.69 94 LEU A N 1
ATOM 757 C CA . LEU A 1 94 ? -12.900 1.033 8.465 1.00 95.69 94 LEU A CA 1
ATOM 758 C C . LEU A 1 94 ? -14.096 1.606 9.250 1.00 95.69 94 LEU A C 1
ATOM 760 O O . LEU A 1 94 ? -14.898 0.841 9.787 1.00 95.69 94 LEU A O 1
ATOM 764 N N . GLU A 1 95 ? -14.256 2.933 9.293 1.00 93.88 95 GLU A N 1
ATOM 765 C CA . GLU A 1 95 ? -15.407 3.596 9.924 1.00 93.88 95 GLU A CA 1
ATOM 766 C C . GLU A 1 95 ? -16.704 3.331 9.143 1.00 93.88 95 GLU A C 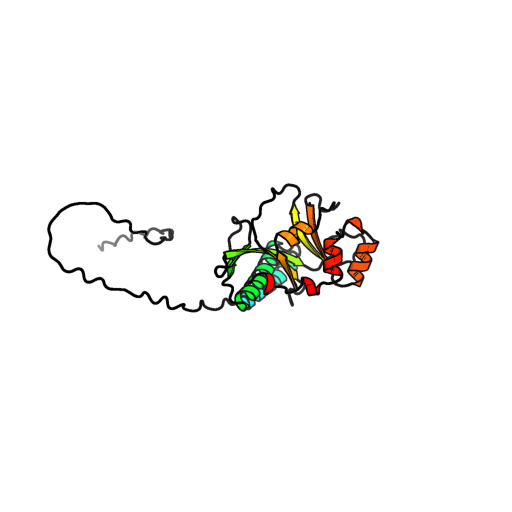1
ATOM 768 O O . GLU A 1 95 ? -17.727 3.021 9.750 1.00 93.88 95 GLU A O 1
ATOM 773 N N . LYS A 1 96 ? -16.669 3.342 7.799 1.00 93.94 96 LYS A N 1
ATOM 774 C CA . LYS A 1 96 ? -17.829 2.969 6.956 1.00 93.94 96 LYS A CA 1
ATOM 775 C C . LYS A 1 96 ? -18.326 1.547 7.218 1.00 93.94 96 LYS A C 1
ATOM 777 O O . LYS A 1 96 ? -19.495 1.252 6.988 1.00 93.94 96 LYS A O 1
ATOM 782 N N . MET A 1 97 ? -17.438 0.666 7.666 1.00 93.31 97 MET A N 1
ATOM 783 C CA . MET A 1 97 ? -17.757 -0.715 8.020 1.00 93.31 97 MET A CA 1
ATOM 784 C C . MET A 1 97 ? -18.203 -0.890 9.472 1.00 93.31 97 MET A C 1
ATOM 786 O O . MET A 1 97 ? -18.436 -2.029 9.883 1.00 93.31 97 MET A O 1
ATOM 790 N N . ASP A 1 98 ? -18.293 0.200 1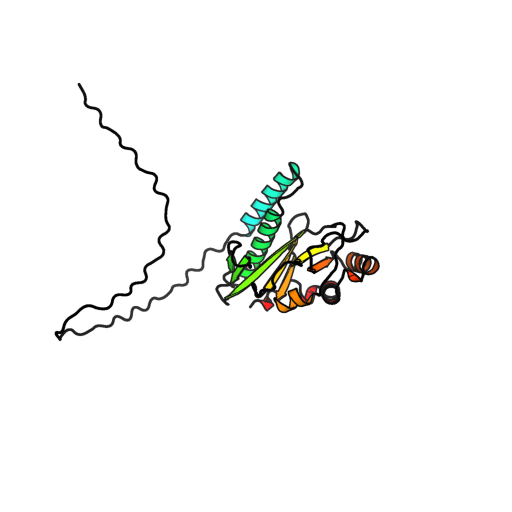0.237 1.00 93.25 98 ASP A N 1
ATOM 791 C CA . ASP A 1 98 ? -18.636 0.187 11.655 1.00 93.25 98 ASP A CA 1
ATOM 792 C C . ASP A 1 98 ? -17.703 -0.732 12.469 1.00 93.25 98 ASP A C 1
ATOM 794 O O . ASP A 1 98 ? -18.145 -1.581 13.238 1.00 93.25 98 ASP A O 1
ATOM 798 N N . LEU A 1 99 ? -16.384 -0.627 12.248 1.00 93.31 99 LEU A N 1
ATOM 799 C CA . LEU A 1 99 ? -15.365 -1.414 12.968 1.00 93.31 99 LEU A CA 1
ATOM 800 C C . LEU A 1 99 ? -14.726 -0.665 14.150 1.00 93.31 99 LEU A C 1
ATOM 802 O O . LEU A 1 99 ? -13.856 -1.218 14.825 1.00 93.31 99 LEU A O 1
ATOM 806 N N . GLN A 1 100 ? -15.164 0.572 14.407 1.00 93.69 100 GLN A N 1
ATOM 807 C CA . GLN A 1 100 ? -14.664 1.448 15.474 1.00 93.69 100 GLN A CA 1
ATOM 808 C C . GLN A 1 100 ? -13.121 1.557 15.487 1.00 93.69 100 GLN A C 1
ATOM 810 O O . GLN A 1 100 ? -12.471 1.101 16.437 1.00 93.69 100 GLN A O 1
ATOM 815 N N . PRO A 1 101 ? -12.514 2.099 14.411 1.00 95.31 101 PRO A N 1
ATOM 816 C CA . PRO A 1 101 ? -11.066 2.199 14.305 1.00 95.31 101 PRO A CA 1
ATOM 817 C C . PRO A 1 101 ? -10.485 3.290 15.217 1.00 95.31 101 PRO A C 1
ATOM 819 O O . PRO A 1 101 ? -10.997 4.404 15.292 1.00 95.31 101 PRO A O 1
ATOM 822 N N . GLU A 1 102 ? -9.356 2.986 15.850 1.00 93.94 102 GLU A N 1
ATOM 823 C CA . GLU A 1 102 ? -8.583 3.903 16.683 1.00 93.94 102 GLU A CA 1
ATOM 824 C C . GLU A 1 102 ? -7.136 4.018 16.201 1.00 93.94 102 GLU A C 1
ATOM 826 O O . GLU A 1 102 ? -6.410 3.017 16.226 1.00 93.94 102 GLU A O 1
ATOM 831 N N . PRO A 1 103 ? -6.670 5.225 15.842 1.00 92.88 103 PRO A N 1
ATOM 832 C CA . PRO A 1 103 ? -5.259 5.458 15.561 1.00 92.88 103 PRO A CA 1
ATOM 833 C C . PRO A 1 103 ? -4.394 5.182 16.798 1.00 92.88 103 PRO A C 1
ATOM 835 O O . PRO A 1 103 ? -4.742 5.562 17.922 1.00 92.88 103 PRO A O 1
ATOM 838 N N . LYS A 1 104 ? -3.232 4.560 16.604 1.00 90.50 104 LYS A N 1
ATOM 839 C CA . LYS A 1 104 ? -2.210 4.366 17.636 1.00 90.50 104 LYS A CA 1
ATOM 840 C C . LYS A 1 104 ? -0.951 5.155 17.286 1.00 90.50 104 LYS A C 1
ATOM 842 O O . LYS A 1 104 ? -0.467 5.137 16.164 1.00 90.50 104 LYS A O 1
ATOM 847 N N . GLY A 1 105 ? -0.373 5.819 18.287 1.00 70.12 105 GLY A N 1
ATOM 848 C CA . GLY A 1 105 ? 0.970 6.392 18.168 1.00 70.12 105 GLY A CA 1
ATOM 849 C C . GLY A 1 105 ? 2.021 5.281 18.047 1.00 70.12 105 GLY A C 1
ATOM 850 O O . GLY A 1 105 ? 1.904 4.257 18.718 1.00 70.12 105 GLY A O 1
ATOM 851 N N . GLY A 1 106 ? 3.042 5.491 17.207 1.00 64.94 106 GLY A N 1
ATOM 852 C CA . GLY A 1 106 ? 3.962 4.490 16.626 1.00 64.94 106 GLY A CA 1
ATOM 853 C C . GLY A 1 106 ? 4.838 3.612 17.541 1.00 64.94 106 GLY A C 1
ATOM 854 O O . GLY A 1 106 ? 5.890 3.148 17.105 1.00 64.94 106 GLY A O 1
ATOM 855 N N . GLN A 1 107 ? 4.442 3.349 18.785 1.00 64.81 107 GLN A N 1
ATOM 856 C CA . GLN A 1 107 ? 5.114 2.420 19.701 1.00 64.81 107 GLN A CA 1
ATOM 857 C C . GLN A 1 107 ? 4.538 0.989 19.650 1.00 64.81 107 GLN A C 1
ATOM 859 O O . GLN A 1 107 ? 5.227 0.047 20.033 1.00 64.81 107 GLN A O 1
ATOM 864 N N . GLY A 1 108 ? 3.315 0.796 19.134 1.00 67.94 108 GLY A N 1
ATOM 865 C CA . GLY A 1 108 ? 2.618 -0.504 19.139 1.00 67.94 108 GLY A CA 1
ATOM 866 C C . GLY A 1 108 ? 3.030 -1.488 18.037 1.00 67.94 108 GLY A C 1
ATOM 867 O O . GLY A 1 108 ? 2.761 -2.683 18.144 1.00 67.94 108 GLY A O 1
ATOM 868 N N . GLY A 1 109 ? 3.710 -1.014 16.987 1.00 86.12 109 GLY A N 1
ATOM 869 C CA . GLY A 1 109 ? 4.068 -1.844 15.831 1.00 86.12 109 GLY A CA 1
ATOM 870 C C . GLY A 1 109 ? 2.920 -2.128 14.855 1.00 86.12 109 GLY A C 1
ATOM 871 O O . GLY A 1 109 ? 3.037 -3.059 14.059 1.00 86.12 109 GLY A O 1
ATOM 872 N N . TYR A 1 110 ? 1.843 -1.357 14.976 1.00 94.00 110 TYR A N 1
ATOM 873 C CA . TYR A 1 110 ? 0.688 -1.273 14.091 1.00 94.00 110 TYR A CA 1
ATOM 874 C C . TYR A 1 110 ? 0.114 0.151 14.211 1.00 94.00 110 TYR A C 1
ATOM 876 O O . TYR A 1 110 ? 0.373 0.825 15.216 1.00 94.00 110 TYR A O 1
ATOM 884 N N . ASP A 1 111 ? -0.662 0.594 13.224 1.00 95.19 111 ASP A N 1
ATOM 885 C CA . ASP A 1 111 ? -1.134 1.983 13.125 1.00 95.19 111 ASP A CA 1
ATOM 886 C C . ASP A 1 111 ? -2.568 2.153 13.643 1.00 95.19 111 ASP A C 1
ATOM 888 O O . ASP A 1 111 ? -2.905 3.187 14.212 1.00 95.19 111 ASP A O 1
ATOM 892 N N . ILE A 1 112 ? -3.427 1.137 13.488 1.00 96.38 112 ILE A N 1
ATOM 893 C CA . ILE A 1 112 ? -4.854 1.226 13.840 1.00 96.38 112 ILE A CA 1
ATOM 894 C C . ILE A 1 112 ? -5.287 0.006 14.662 1.00 96.38 112 ILE A C 1
ATOM 896 O O . ILE A 1 112 ? -5.008 -1.139 14.300 1.00 96.38 112 ILE A O 1
ATOM 900 N N . HIS A 1 113 ? -6.003 0.238 15.762 1.00 96.44 113 HIS A N 1
ATOM 901 C CA . HIS A 1 113 ? -6.702 -0.793 16.532 1.00 96.44 113 HIS A CA 1
ATOM 902 C C . HIS A 1 113 ? -8.202 -0.763 16.231 1.00 96.44 113 HIS A C 1
ATOM 904 O O . HIS A 1 113 ? -8.794 0.309 16.215 1.00 96.44 113 HIS A O 1
ATOM 910 N N . LEU A 1 114 ? -8.835 -1.915 16.030 1.00 96.12 114 LEU A N 1
ATOM 911 C CA . LEU A 1 114 ? -10.283 -2.018 15.848 1.00 96.12 114 LEU A CA 1
ATOM 912 C C . LEU A 1 114 ? -10.928 -2.437 17.164 1.00 96.12 114 LEU A C 1
ATOM 914 O O . LEU A 1 114 ? -10.805 -3.596 17.560 1.00 96.12 114 LEU A O 1
ATOM 918 N N . ARG A 1 115 ? -11.629 -1.522 17.843 1.00 94.62 115 ARG A N 1
ATOM 919 C CA . ARG A 1 115 ? -12.246 -1.829 19.147 1.00 94.62 115 ARG A CA 1
ATOM 920 C C . ARG A 1 115 ? -13.277 -2.947 19.062 1.00 94.62 115 ARG A C 1
ATOM 922 O O . ARG A 1 115 ? -13.348 -3.775 19.963 1.00 94.62 115 ARG A O 1
ATOM 929 N N . LYS A 1 116 ? -14.033 -3.003 17.963 1.00 93.25 116 LYS A N 1
ATOM 930 C CA . LYS A 1 116 ? -15.153 -3.939 17.805 1.00 93.25 116 LYS A CA 1
ATOM 931 C C . LYS A 1 116 ? -14.736 -5.410 17.829 1.00 93.25 116 LYS A C 1
ATOM 933 O O . LYS A 1 116 ? -15.469 -6.239 18.351 1.00 93.25 116 LYS A O 1
ATOM 938 N N . ASN A 1 117 ? -13.583 -5.744 17.249 1.00 94.44 117 ASN A N 1
ATOM 939 C CA . ASN A 1 117 ? -13.121 -7.132 17.127 1.00 94.44 117 ASN A CA 1
ATOM 940 C C . ASN A 1 117 ? -11.658 -7.343 17.561 1.00 94.44 117 ASN A C 1
ATOM 942 O O . ASN A 1 117 ? -11.079 -8.405 17.319 1.00 94.44 117 ASN A O 1
ATOM 946 N N . GLY A 1 118 ? -11.050 -6.336 18.191 1.00 95.00 118 GLY A N 1
ATOM 947 C CA . GLY A 1 118 ? -9.701 -6.378 18.753 1.00 95.00 118 GLY A CA 1
ATOM 948 C C . GLY A 1 118 ? -8.568 -6.474 17.727 1.00 95.00 118 GLY A C 1
ATOM 949 O O . GLY A 1 118 ? -7.413 -6.649 18.123 1.00 95.00 118 GLY A O 1
ATOM 950 N N . LYS A 1 119 ? -8.852 -6.384 16.421 1.00 96.62 119 LYS A N 1
ATOM 951 C CA . LYS A 1 119 ? -7.836 -6.562 15.375 1.00 96.62 119 LYS A CA 1
ATOM 952 C C . LYS A 1 119 ? -6.895 -5.362 15.283 1.00 96.62 119 LYS A C 1
ATOM 954 O O . LYS A 1 119 ? -7.264 -4.218 15.544 1.00 96.62 119 LYS A O 1
ATOM 959 N N . ARG A 1 120 ? -5.658 -5.636 14.883 1.00 96.50 120 ARG A N 1
ATOM 960 C CA . ARG A 1 120 ? -4.573 -4.665 14.704 1.00 96.50 120 ARG A CA 1
ATOM 961 C C . ARG A 1 120 ? -4.233 -4.546 13.226 1.00 96.50 120 ARG A C 1
ATOM 963 O O . ARG A 1 120 ? -3.997 -5.557 12.559 1.00 96.50 120 ARG A O 1
ATOM 970 N N . ILE A 1 121 ? -4.176 -3.321 12.729 1.00 97.19 121 ILE A N 1
ATOM 971 C CA . ILE A 1 121 ? -3.936 -3.010 11.323 1.00 97.19 121 ILE A CA 1
ATOM 972 C C . ILE A 1 121 ? -2.643 -2.210 11.197 1.00 97.19 121 ILE A C 1
ATOM 974 O O . ILE A 1 121 ? -2.473 -1.177 11.840 1.00 97.19 121 ILE A O 1
ATOM 978 N N . GLU A 1 122 ? -1.748 -2.679 10.339 1.00 96.81 122 GLU A N 1
ATOM 979 C CA . GLU A 1 122 ? -0.621 -1.904 9.821 1.00 96.81 122 GLU A CA 1
ATOM 980 C C . GLU A 1 122 ? -1.030 -1.286 8.482 1.00 96.81 122 GLU A C 1
ATOM 982 O O . GLU A 1 122 ? -1.538 -1.987 7.601 1.00 96.81 122 GLU A O 1
ATOM 987 N N . VAL A 1 123 ? -0.770 0.003 8.292 1.00 97.06 123 VAL A N 1
ATOM 988 C CA . VAL A 1 123 ? -1.019 0.719 7.044 1.00 97.06 123 VAL A CA 1
ATOM 989 C C . VAL A 1 123 ? 0.309 1.034 6.366 1.00 97.06 123 VAL A C 1
ATOM 991 O O . VAL A 1 123 ? 1.232 1.625 6.924 1.00 97.06 123 VAL A O 1
ATOM 994 N N . ARG A 1 124 ? 0.431 0.659 5.093 1.00 97.06 124 ARG A N 1
ATOM 995 C CA . ARG A 1 124 ? 1.589 1.024 4.271 1.00 97.06 124 ARG A CA 1
ATOM 996 C C . ARG A 1 124 ? 1.119 1.770 3.044 1.00 97.06 124 ARG A C 1
ATOM 998 O O . ARG A 1 124 ? 0.367 1.234 2.241 1.00 97.06 124 ARG A O 1
ATOM 1005 N N . THR A 1 125 ? 1.638 2.976 2.849 1.00 97.19 125 THR A N 1
ATOM 1006 C CA . THR A 1 125 ? 1.252 3.826 1.718 1.00 97.19 125 THR A CA 1
ATOM 1007 C C . THR A 1 125 ? 2.365 3.912 0.685 1.00 97.19 125 THR A C 1
ATOM 1009 O O . THR A 1 125 ? 3.541 4.055 1.026 1.00 97.19 125 THR A O 1
ATOM 1012 N N . SER A 1 126 ? 2.004 3.845 -0.595 1.00 96.69 126 SER A N 1
ATOM 1013 C CA . SER A 1 126 ? 2.932 4.026 -1.708 1.00 96.69 126 SER A CA 1
ATOM 1014 C C . SER A 1 126 ? 2.305 4.900 -2.784 1.00 96.69 126 SER A C 1
ATOM 1016 O O . SER A 1 126 ? 1.124 4.766 -3.094 1.00 96.69 126 SER A O 1
ATOM 1018 N N . LEU A 1 127 ? 3.105 5.791 -3.368 1.00 95.25 127 LEU A N 1
ATOM 1019 C CA . LEU A 1 127 ? 2.729 6.524 -4.575 1.00 95.25 127 LEU A CA 1
ATOM 1020 C C . LEU A 1 127 ? 3.073 5.697 -5.806 1.00 95.25 127 LEU A C 1
ATOM 1022 O O . LEU A 1 127 ? 4.106 5.028 -5.826 1.00 95.25 127 LEU A O 1
ATOM 1026 N N . LEU A 1 128 ? 2.260 5.817 -6.851 1.00 95.62 128 LEU A N 1
ATOM 1027 C CA . LEU A 1 128 ? 2.553 5.231 -8.148 1.00 95.62 128 LEU A CA 1
ATOM 1028 C C . LEU A 1 128 ? 3.776 5.913 -8.766 1.00 95.62 128 LEU A C 1
ATOM 1030 O O . LEU A 1 128 ? 3.719 7.074 -9.185 1.00 95.62 128 LEU A O 1
ATOM 1034 N N . LYS A 1 129 ? 4.893 5.197 -8.857 1.00 93.88 129 LYS A N 1
ATOM 1035 C CA . LYS A 1 129 ? 6.173 5.779 -9.276 1.00 93.88 129 LYS A CA 1
ATOM 1036 C C . LYS A 1 129 ? 7.085 4.743 -9.918 1.00 93.88 129 LYS A C 1
ATOM 1038 O O . LYS A 1 129 ? 6.812 3.547 -9.890 1.00 93.88 129 LYS A O 1
ATOM 1043 N N . ASN A 1 130 ? 8.180 5.229 -10.489 1.00 93.38 130 ASN A N 1
ATOM 1044 C CA . ASN A 1 130 ? 9.336 4.417 -10.830 1.00 93.38 130 ASN A CA 1
ATOM 1045 C C . ASN A 1 130 ? 10.410 4.667 -9.760 1.00 93.38 130 ASN A C 1
ATOM 1047 O O . ASN A 1 130 ? 10.823 5.806 -9.555 1.00 93.38 130 ASN A O 1
ATOM 1051 N N . GLU A 1 131 ? 10.841 3.626 -9.047 1.00 89.00 131 GLU A N 1
ATOM 1052 C CA . GLU A 1 131 ? 11.888 3.743 -8.015 1.00 89.00 131 GLU A CA 1
ATOM 1053 C C . GLU A 1 131 ? 13.297 3.403 -8.537 1.00 89.00 131 GLU A C 1
ATOM 1055 O O . GLU A 1 131 ? 14.235 3.243 -7.755 1.00 89.00 131 GLU A O 1
ATOM 1060 N N . GLY A 1 132 ? 13.463 3.254 -9.856 1.00 90.50 132 GLY A N 1
ATOM 1061 C CA . GLY A 1 132 ? 14.724 2.844 -10.478 1.00 90.50 132 GLY A CA 1
ATOM 1062 C C . GLY A 1 132 ? 15.145 1.419 -10.117 1.00 90.50 132 GLY A C 1
ATOM 1063 O O . GLY A 1 132 ? 16.336 1.123 -10.089 1.00 90.50 132 GLY A O 1
ATOM 1064 N N . VAL A 1 133 ? 14.181 0.560 -9.770 1.00 92.00 133 VAL A N 1
ATOM 1065 C CA . VAL A 1 133 ? 14.407 -0.870 -9.502 1.00 92.00 133 VAL A CA 1
ATOM 1066 C C . VAL A 1 133 ? 14.413 -1.676 -10.807 1.00 92.00 133 VAL A C 1
ATOM 1068 O O . VAL A 1 133 ? 15.135 -2.662 -10.932 1.00 92.00 133 VAL A O 1
ATOM 1071 N N . TYR A 1 134 ? 13.629 -1.231 -11.787 1.00 93.06 134 TYR A N 1
ATOM 1072 C CA . TYR A 1 134 ? 13.664 -1.720 -13.161 1.00 93.06 134 TYR A CA 1
ATOM 1073 C C . TYR A 1 134 ? 14.373 -0.670 -14.019 1.00 93.06 134 TYR A C 1
ATOM 1075 O O . TYR A 1 134 ? 14.192 0.528 -13.791 1.00 93.06 134 TYR A O 1
ATOM 1083 N N . SER A 1 135 ? 15.178 -1.108 -14.989 1.00 90.94 135 SER A N 1
ATOM 1084 C CA . SER A 1 135 ? 15.934 -0.212 -15.877 1.00 90.94 135 SER A CA 1
ATOM 1085 C C . SER A 1 135 ? 15.031 0.631 -16.786 1.00 90.94 135 SER A C 1
ATOM 1087 O O . SER A 1 135 ? 15.364 1.771 -17.101 1.00 90.94 135 SER A O 1
ATOM 1089 N N . ASP A 1 136 ? 13.867 0.100 -17.170 1.00 93.94 136 ASP A N 1
ATOM 1090 C CA . ASP A 1 136 ? 12.862 0.817 -17.955 1.00 93.94 136 ASP A CA 1
ATOM 1091 C C . ASP A 1 136 ? 12.090 1.822 -17.078 1.00 93.94 136 ASP A C 1
ATOM 1093 O O . ASP A 1 136 ? 11.371 1.457 -16.141 1.00 93.94 136 ASP A O 1
ATOM 1097 N N . LYS A 1 137 ? 12.219 3.111 -17.418 1.00 93.12 137 LYS A N 1
ATOM 1098 C CA . LYS A 1 137 ? 11.581 4.238 -16.718 1.00 93.12 137 LYS A CA 1
ATOM 1099 C C . LYS A 1 137 ? 10.057 4.280 -16.883 1.00 93.12 137 LYS A C 1
ATOM 1101 O O . LYS A 1 137 ? 9.386 4.940 -16.094 1.00 93.12 137 LYS A O 1
ATOM 1106 N N . THR A 1 138 ? 9.503 3.579 -17.873 1.00 94.88 138 THR A N 1
ATOM 1107 C CA . THR A 1 138 ? 8.053 3.515 -18.128 1.00 94.88 138 THR A CA 1
ATOM 1108 C C . THR A 1 138 ? 7.337 2.560 -17.175 1.00 94.88 138 THR A C 1
ATOM 1110 O O . THR A 1 138 ? 6.115 2.601 -17.056 1.00 94.88 138 THR A O 1
ATOM 1113 N N . ILE A 1 139 ? 8.079 1.712 -16.455 1.00 96.38 139 ILE A N 1
ATOM 1114 C CA . ILE A 1 139 ? 7.502 0.783 -15.486 1.00 96.38 139 ILE A CA 1
ATOM 1115 C C . ILE A 1 139 ? 7.193 1.536 -14.199 1.00 96.38 139 ILE A C 1
ATOM 1117 O O . ILE A 1 139 ? 8.096 1.934 -13.458 1.00 96.38 139 ILE A O 1
ATOM 1121 N N . ARG A 1 140 ? 5.900 1.698 -13.921 1.00 96.56 140 ARG A N 1
ATOM 1122 C CA . ARG A 1 140 ? 5.391 2.290 -12.684 1.00 96.56 140 ARG A CA 1
ATOM 1123 C C . ARG A 1 140 ? 4.676 1.244 -11.843 1.00 96.56 140 ARG A C 1
ATOM 1125 O O . ARG A 1 140 ? 3.969 0.378 -12.362 1.00 96.56 140 ARG A O 1
ATOM 1132 N N . PHE A 1 141 ? 4.870 1.335 -10.535 1.00 97.00 141 PHE A N 1
ATOM 1133 C CA . PHE A 1 141 ? 4.257 0.438 -9.566 1.00 97.00 141 PHE A CA 1
ATOM 1134 C C . PHE A 1 141 ? 4.049 1.140 -8.223 1.00 97.00 141 PHE A C 1
ATOM 1136 O O . PHE A 1 141 ? 4.696 2.145 -7.915 1.00 97.00 141 PHE A O 1
ATOM 1143 N N . TRP A 1 142 ? 3.140 0.591 -7.426 1.00 97.56 142 TRP A N 1
ATOM 1144 C CA . TRP A 1 142 ? 3.099 0.798 -5.986 1.00 97.56 142 TRP A CA 1
ATOM 1145 C C . TRP A 1 142 ? 3.993 -0.245 -5.329 1.00 97.56 142 TRP A C 1
ATOM 1147 O O . TRP A 1 142 ? 3.870 -1.437 -5.612 1.00 97.56 142 TRP A O 1
ATOM 1157 N N . GLY A 1 143 ? 4.918 0.206 -4.487 1.00 96.50 143 GLY A N 1
ATOM 1158 C CA . GLY A 1 143 ? 5.855 -0.655 -3.772 1.00 96.50 143 GLY A CA 1
ATOM 1159 C C . GLY A 1 143 ? 5.743 -0.466 -2.266 1.00 96.50 143 GLY A C 1
ATOM 1160 O O . GLY A 1 143 ? 5.869 0.663 -1.783 1.00 96.50 143 GLY A O 1
ATOM 1161 N N . TRP A 1 144 ? 5.543 -1.559 -1.530 1.00 96.62 144 TRP A N 1
ATOM 1162 C CA . TRP A 1 144 ? 5.515 -1.565 -0.067 1.00 96.62 144 TRP A CA 1
ATOM 1163 C C . TRP A 1 144 ? 6.523 -2.567 0.483 1.00 96.62 144 TRP A C 1
ATOM 1165 O O . TRP A 1 144 ? 6.566 -3.726 0.068 1.00 96.62 144 TRP A O 1
ATOM 1175 N N . ARG A 1 145 ? 7.326 -2.129 1.454 1.00 95.38 145 ARG A N 1
ATOM 1176 C CA . ARG A 1 145 ? 8.177 -3.022 2.243 1.00 95.38 145 ARG A CA 1
ATOM 1177 C C . ARG A 1 145 ? 7.319 -3.718 3.296 1.00 95.38 145 ARG A C 1
ATOM 1179 O O . ARG A 1 145 ? 6.667 -3.034 4.077 1.00 95.38 145 ARG A O 1
ATOM 1186 N N . VAL A 1 146 ? 7.392 -5.045 3.344 1.00 95.12 146 VAL A N 1
ATOM 1187 C CA . VAL A 1 146 ? 6.741 -5.867 4.377 1.00 95.12 146 VAL A CA 1
ATOM 1188 C C . VAL A 1 146 ? 7.710 -6.159 5.523 1.00 95.12 146 VAL A C 1
ATOM 1190 O O . VAL A 1 146 ? 7.356 -6.016 6.686 1.00 95.12 146 VAL A O 1
ATOM 1193 N N . GLU A 1 147 ? 8.953 -6.529 5.202 1.00 94.69 147 GLU A N 1
ATOM 1194 C CA . GLU A 1 147 ? 9.960 -6.912 6.198 1.00 94.69 147 GLU A CA 1
ATOM 1195 C C . GLU A 1 147 ? 11.340 -6.372 5.801 1.00 94.69 147 GLU A C 1
ATOM 1197 O O . GLU A 1 147 ? 11.757 -6.469 4.638 1.00 94.69 147 GLU A O 1
ATOM 1202 N N . GLY A 1 148 ? 12.050 -5.793 6.772 1.00 93.69 148 GLY A N 1
ATOM 1203 C CA . GLY A 1 148 ? 13.466 -5.446 6.634 1.00 93.69 148 GLY A CA 1
ATOM 1204 C C . GLY A 1 148 ? 14.390 -6.615 6.992 1.00 93.69 148 GLY A C 1
ATOM 1205 O O . GLY A 1 148 ? 14.028 -7.451 7.813 1.00 93.69 148 GLY A O 1
ATOM 1206 N N . ARG A 1 149 ? 15.605 -6.670 6.434 1.00 92.00 149 ARG A N 1
ATOM 1207 C CA . ARG A 1 149 ? 16.556 -7.771 6.718 1.00 92.00 149 ARG A CA 1
ATOM 1208 C C . ARG A 1 149 ? 16.938 -7.876 8.192 1.00 92.00 149 ARG A C 1
ATOM 1210 O O . ARG A 1 149 ? 17.059 -8.980 8.704 1.00 92.00 149 ARG A O 1
ATOM 1217 N N . ASN A 1 150 ? 17.063 -6.735 8.865 1.00 89.31 150 ASN A N 1
ATOM 1218 C CA . ASN A 1 150 ? 17.486 -6.660 10.267 1.00 89.31 150 ASN A CA 1
ATOM 1219 C C . ASN A 1 150 ? 16.304 -6.638 11.255 1.00 89.31 150 ASN A C 1
ATOM 1221 O O . ASN A 1 150 ? 16.484 -6.367 12.441 1.00 89.31 150 ASN A O 1
ATOM 1225 N N . GLN A 1 151 ? 15.075 -6.856 10.780 1.00 85.75 151 GLN A N 1
ATOM 1226 C CA . GLN A 1 151 ? 13.885 -6.805 11.622 1.00 85.75 151 GLN A CA 1
ATOM 1227 C C . GLN A 1 151 ? 13.666 -8.153 12.316 1.00 85.75 151 GLN A C 1
ATOM 1229 O O . GLN A 1 151 ? 13.557 -9.185 11.660 1.00 85.75 151 GLN A O 1
ATOM 1234 N N . LYS A 1 152 ? 13.531 -8.145 13.650 1.00 81.50 152 LYS A N 1
ATOM 1235 C CA . LYS A 1 152 ? 13.064 -9.330 14.383 1.00 81.50 152 LYS A CA 1
ATOM 1236 C C . LYS A 1 152 ? 11.601 -9.594 14.031 1.00 81.50 152 LYS A C 1
ATOM 1238 O O . LYS A 1 152 ? 10.737 -8.736 14.257 1.00 81.50 152 LYS A O 1
ATOM 1243 N N . ARG A 1 153 ? 11.326 -10.777 13.479 1.00 75.06 153 ARG A N 1
ATOM 1244 C CA . ARG A 1 153 ? 9.966 -11.191 13.132 1.00 75.06 153 ARG A CA 1
ATOM 1245 C C . ARG A 1 153 ? 9.106 -11.205 14.392 1.00 75.06 153 ARG A C 1
ATOM 1247 O O . ARG A 1 153 ? 9.448 -11.839 15.382 1.00 75.06 153 ARG A O 1
ATOM 1254 N N . SER A 1 154 ? 8.015 -10.456 14.351 1.00 78.06 154 SER A N 1
ATOM 1255 C CA . SER A 1 154 ? 7.037 -10.358 15.431 1.00 78.06 154 SER A CA 1
ATOM 1256 C C . SER A 1 154 ? 5.662 -10.105 14.820 1.00 78.06 154 SER A C 1
ATOM 1258 O O . SER A 1 154 ? 5.531 -9.314 13.883 1.00 78.06 154 SER A O 1
ATOM 1260 N N . GLU A 1 155 ? 4.647 -10.811 15.316 1.00 83.19 155 GLU A N 1
ATOM 1261 C CA . GLU A 1 155 ? 3.244 -10.663 14.906 1.00 83.19 155 GLU A CA 1
ATOM 1262 C C . GLU A 1 155 ? 2.617 -9.438 15.582 1.00 83.19 155 GLU A C 1
ATOM 1264 O O . GLU A 1 155 ? 1.821 -9.523 16.520 1.00 83.19 155 GLU A O 1
ATOM 1269 N N . LYS A 1 156 ? 3.054 -8.259 15.132 1.00 90.38 156 LYS A N 1
ATOM 1270 C CA . LYS A 1 156 ? 2.648 -6.965 15.697 1.00 90.38 156 LYS A CA 1
ATOM 1271 C C . LYS A 1 156 ? 1.278 -6.487 15.211 1.00 90.38 156 LYS A C 1
ATOM 1273 O O . LYS A 1 156 ? 0.634 -5.712 15.907 1.00 90.38 156 LYS A O 1
ATOM 1278 N N . PHE A 1 157 ? 0.825 -6.991 14.068 1.00 94.81 157 PHE A N 1
ATOM 1279 C CA . PHE A 1 157 ? -0.465 -6.679 13.463 1.00 94.81 157 PHE A CA 1
ATOM 1280 C C . PHE A 1 157 ? -1.122 -7.952 12.926 1.00 94.81 157 PHE A C 1
ATOM 1282 O O . PHE A 1 157 ? -0.436 -8.931 12.632 1.00 94.81 157 PHE A O 1
ATOM 1289 N N . ASP A 1 158 ? -2.441 -7.914 12.757 1.00 96.62 158 ASP A N 1
ATOM 1290 C CA . ASP A 1 158 ? -3.231 -9.024 12.219 1.00 96.62 158 ASP A CA 1
ATOM 1291 C C . ASP A 1 158 ? -3.445 -8.872 10.706 1.00 96.62 158 ASP A C 1
ATOM 1293 O O . ASP A 1 158 ? -3.436 -9.864 9.970 1.00 96.62 158 ASP A O 1
ATOM 1297 N N . TYR A 1 159 ? -3.555 -7.627 10.226 1.00 97.31 159 TYR A N 1
ATOM 1298 C CA . TYR A 1 159 ? -3.682 -7.306 8.805 1.00 97.31 159 TYR A CA 1
ATOM 1299 C C . TYR A 1 159 ? -2.752 -6.170 8.379 1.00 97.31 159 TYR A C 1
ATOM 1301 O O . TYR A 1 159 ? -2.501 -5.228 9.128 1.00 97.31 159 TYR A O 1
ATOM 1309 N N . LEU A 1 160 ? -2.280 -6.261 7.140 1.00 97.00 160 LEU A N 1
ATOM 1310 C CA . LEU A 1 160 ? -1.599 -5.202 6.413 1.00 97.00 160 LEU A CA 1
ATOM 1311 C C . LEU A 1 160 ? -2.569 -4.615 5.383 1.00 97.00 160 LEU A C 1
ATOM 1313 O O . LEU A 1 160 ? -3.025 -5.324 4.480 1.00 97.00 160 LEU A O 1
ATOM 1317 N N . VAL A 1 161 ? -2.829 -3.315 5.483 1.00 97.88 161 VAL A N 1
ATOM 1318 C CA . VAL A 1 161 ? -3.538 -2.534 4.468 1.00 97.88 161 VAL A CA 1
ATOM 1319 C C . VAL A 1 161 ? -2.507 -1.768 3.646 1.00 97.88 161 VAL A C 1
ATOM 1321 O O . VAL A 1 161 ? -1.890 -0.804 4.101 1.00 97.88 161 VAL A O 1
ATOM 1324 N N . ALA A 1 162 ? -2.300 -2.216 2.412 1.00 98.06 162 ALA A N 1
ATOM 1325 C CA . ALA A 1 162 ? -1.436 -1.555 1.449 1.00 98.06 162 ALA A CA 1
ATOM 1326 C C . ALA A 1 162 ? -2.253 -0.545 0.630 1.00 98.06 162 ALA A C 1
ATOM 1328 O O . ALA A 1 162 ? -3.107 -0.921 -0.176 1.00 98.06 162 ALA A O 1
ATOM 1329 N N . VAL A 1 163 ? -1.984 0.741 0.845 1.00 98.25 163 VAL A N 1
ATOM 1330 C CA . VAL A 1 163 ? -2.665 1.865 0.196 1.00 98.25 163 VAL A CA 1
ATOM 1331 C C . VAL A 1 163 ? -1.828 2.357 -0.981 1.00 98.25 163 VAL A C 1
ATOM 1333 O O . VAL A 1 163 ? -0.683 2.795 -0.821 1.00 98.25 163 VAL A O 1
ATOM 1336 N N . GLY A 1 164 ? -2.391 2.261 -2.181 1.00 97.50 164 GLY A N 1
ATOM 1337 C CA . GLY A 1 164 ? -1.804 2.748 -3.423 1.00 97.50 164 GLY A CA 1
ATOM 1338 C C . GLY A 1 164 ? -2.420 4.081 -3.819 1.00 97.50 164 GLY A C 1
ATOM 1339 O O . GLY A 1 164 ? -3.621 4.158 -4.065 1.00 97.50 164 GLY A O 1
ATOM 1340 N N . LEU A 1 165 ? -1.599 5.127 -3.901 1.00 96.38 165 LEU A N 1
ATOM 1341 C CA . LEU A 1 165 ? -2.022 6.476 -4.269 1.00 96.38 165 LEU A CA 1
ATOM 1342 C C . LEU A 1 165 ? -1.479 6.863 -5.647 1.00 96.38 165 LEU A C 1
ATOM 1344 O O . LEU A 1 165 ? -0.341 6.537 -5.999 1.00 96.38 165 LEU A O 1
ATOM 1348 N N . ASN A 1 166 ? -2.286 7.577 -6.425 1.00 93.50 166 ASN A N 1
ATOM 1349 C CA . ASN A 1 166 ? -1.835 8.242 -7.645 1.00 93.50 166 ASN A CA 1
ATOM 1350 C C . ASN A 1 166 ? -1.207 9.604 -7.314 1.00 93.50 166 ASN A C 1
ATOM 1352 O O . ASN A 1 166 ? -1.265 10.070 -6.176 1.00 93.50 166 ASN A O 1
ATOM 1356 N N . GLY A 1 167 ? -0.588 10.253 -8.305 1.00 87.38 167 GLY A N 1
ATOM 1357 C CA . GLY A 1 167 ? 0.092 11.542 -8.105 1.00 87.38 167 GLY A CA 1
ATOM 1358 C C . GLY A 1 167 ? -0.833 12.684 -7.665 1.00 87.38 167 GLY A C 1
ATOM 1359 O O . GLY A 1 167 ? -0.374 13.646 -7.056 1.00 87.38 167 GLY A O 1
ATOM 1360 N N . ASP A 1 168 ? -2.131 12.569 -7.933 1.00 89.06 168 ASP A N 1
ATOM 1361 C CA . ASP A 1 168 ? -3.161 13.524 -7.528 1.00 89.06 168 ASP A CA 1
ATOM 1362 C C . ASP A 1 168 ? -3.779 13.220 -6.153 1.00 89.06 168 ASP A C 1
ATOM 1364 O O . ASP A 1 168 ? -4.546 14.049 -5.657 1.00 89.06 168 ASP A O 1
ATOM 1368 N N . PHE A 1 169 ? -3.402 12.094 -5.529 1.00 91.12 169 PHE A N 1
ATOM 1369 C CA . PHE A 1 169 ? -3.931 11.563 -4.265 1.00 91.12 169 PHE A CA 1
ATOM 1370 C C . PHE A 1 169 ? -5.419 11.185 -4.306 1.00 91.12 169 PHE A C 1
ATOM 1372 O O . PHE A 1 169 ? -6.007 10.924 -3.254 1.00 91.12 169 PHE A O 1
ATOM 1379 N N . SER A 1 170 ? -6.028 11.137 -5.495 1.00 85.94 170 SER A N 1
ATOM 1380 C CA . SER A 1 170 ? -7.428 10.756 -5.662 1.00 85.94 170 SER A CA 1
ATOM 1381 C C . SER A 1 170 ? -7.567 9.247 -5.867 1.00 85.94 170 SER A C 1
ATOM 1383 O O . SER A 1 170 ? -6.628 8.578 -6.309 1.00 85.94 170 SER A O 1
ATOM 1385 N N . LYS A 1 171 ? -8.758 8.718 -5.551 1.00 91.19 171 LYS A N 1
ATOM 1386 C CA . LYS A 1 171 ? -9.149 7.318 -5.800 1.00 91.19 171 LYS A CA 1
ATOM 1387 C C . LYS A 1 171 ? -8.097 6.321 -5.276 1.00 91.19 171 LYS A C 1
ATOM 1389 O O . LYS A 1 171 ? -7.459 5.631 -6.079 1.00 91.19 171 LYS A O 1
ATOM 1394 N N . PRO A 1 172 ? -7.876 6.275 -3.948 1.00 96.00 172 PRO A N 1
ATOM 1395 C CA . PRO A 1 172 ? -6.938 5.328 -3.358 1.00 96.00 172 PRO A CA 1
ATOM 1396 C C . PRO A 1 172 ? -7.311 3.896 -3.751 1.00 96.00 172 PRO A C 1
ATOM 1398 O O . PRO A 1 172 ? -8.487 3.553 -3.847 1.00 96.00 172 PRO A O 1
ATOM 1401 N N . LYS A 1 173 ? -6.299 3.057 -3.970 1.00 96.75 173 LYS A N 1
ATOM 1402 C CA . LYS A 1 173 ? -6.474 1.612 -4.132 1.00 96.75 173 LYS A CA 1
ATOM 1403 C C . LYS A 1 173 ? -6.076 0.920 -2.840 1.00 96.75 173 LYS A C 1
ATOM 1405 O O . LYS A 1 173 ? -4.976 1.171 -2.345 1.00 96.75 173 LYS A O 1
ATOM 1410 N N . PHE A 1 174 ? -6.916 0.024 -2.338 1.00 97.69 174 PHE A N 1
ATOM 1411 C CA . PHE A 1 174 ? -6.625 -0.723 -1.120 1.00 97.69 174 PHE A CA 1
ATOM 1412 C C . PHE A 1 174 ? -6.364 -2.186 -1.437 1.00 97.69 174 PHE A C 1
ATOM 1414 O O . PHE A 1 174 ? -7.124 -2.825 -2.158 1.00 97.69 174 PHE A O 1
ATOM 1421 N N . TYR A 1 175 ? -5.301 -2.733 -0.859 1.00 97.31 175 TYR A N 1
ATOM 1422 C CA . TYR A 1 175 ? -5.020 -4.161 -0.890 1.00 97.31 175 TYR A CA 1
ATOM 1423 C C . TYR A 1 175 ? -4.901 -4.669 0.538 1.00 97.31 175 TYR A C 1
ATOM 1425 O O . TYR A 1 175 ? -4.071 -4.186 1.311 1.00 97.31 175 TYR A O 1
ATOM 1433 N N . VAL A 1 176 ? -5.752 -5.633 0.882 1.00 96.56 176 VAL A N 1
ATOM 1434 C CA . VAL A 1 176 ? -5.893 -6.128 2.254 1.00 96.56 176 VAL A CA 1
ATOM 1435 C C . VAL A 1 176 ? -5.308 -7.532 2.356 1.00 96.56 176 VAL A C 1
ATOM 1437 O O . VAL A 1 176 ? -5.784 -8.482 1.718 1.00 96.56 176 VAL A O 1
ATOM 1440 N N . PHE A 1 177 ? -4.281 -7.664 3.190 1.00 95.81 177 PHE A N 1
ATOM 1441 C CA . PHE A 1 177 ? -3.580 -8.917 3.444 1.00 95.81 177 PHE A CA 1
ATOM 1442 C C . PHE A 1 177 ? -3.674 -9.270 4.924 1.00 95.81 177 PHE A C 1
ATOM 1444 O O . PHE A 1 177 ? -3.408 -8.433 5.780 1.00 95.81 177 PHE A O 1
ATOM 1451 N N . SER A 1 178 ? -3.984 -10.523 5.243 1.00 96.00 178 SER A N 1
ATOM 1452 C CA . SER A 1 178 ? -3.670 -11.059 6.571 1.00 96.00 178 SER A CA 1
ATOM 1453 C C . SER A 1 178 ? -2.157 -11.048 6.802 1.00 96.00 178 SER A C 1
ATOM 1455 O O . SER A 1 178 ? -1.371 -11.067 5.847 1.00 96.00 178 SER A O 1
ATOM 1457 N N . TYR A 1 179 ? -1.728 -11.092 8.064 1.00 94.81 179 TYR A N 1
ATOM 1458 C CA . TYR A 1 179 ? -0.313 -11.229 8.414 1.00 94.81 179 TYR A CA 1
ATOM 1459 C C . TYR A 1 179 ? 0.350 -12.392 7.654 1.00 94.81 179 TYR A C 1
ATOM 1461 O O . TYR A 1 179 ? 1.407 -12.231 7.041 1.00 94.81 179 TYR A O 1
ATOM 1469 N N . LYS A 1 180 ? -0.309 -13.557 7.608 1.00 94.38 180 LYS A N 1
ATOM 1470 C CA . LYS A 1 180 ? 0.202 -14.741 6.900 1.00 94.38 180 LYS A CA 1
ATOM 1471 C C . LYS A 1 180 ? 0.380 -14.484 5.402 1.00 94.38 180 LYS A C 1
ATOM 1473 O O . LYS A 1 180 ? 1.437 -14.802 4.861 1.00 94.38 180 LYS A O 1
ATOM 1478 N N . GLU A 1 181 ? -0.608 -13.876 4.744 1.00 94.94 181 GLU A N 1
ATOM 1479 C CA . GLU A 1 181 ? -0.519 -13.514 3.323 1.00 94.94 181 GLU A CA 1
ATOM 1480 C C . GLU A 1 181 ? 0.633 -12.533 3.069 1.00 94.94 181 GLU A C 1
ATOM 1482 O O . GLU A 1 181 ? 1.474 -12.793 2.208 1.00 94.94 181 GLU A O 1
ATOM 1487 N N . ALA A 1 182 ? 0.728 -11.455 3.854 1.00 93.88 182 ALA A N 1
ATOM 1488 C CA . ALA A 1 182 ? 1.765 -10.437 3.699 1.00 93.88 182 ALA A CA 1
ATOM 1489 C C . ALA A 1 182 ? 3.181 -11.025 3.829 1.00 93.88 182 ALA A C 1
ATOM 1491 O O . ALA A 1 182 ? 4.072 -10.670 3.061 1.00 93.88 182 ALA A O 1
ATOM 1492 N N . PHE A 1 183 ? 3.399 -11.967 4.750 1.00 93.81 183 PHE A N 1
ATOM 1493 C CA . PHE A 1 183 ? 4.707 -12.603 4.945 1.00 93.81 183 PHE A CA 1
ATOM 1494 C C . PHE A 1 183 ? 4.979 -13.784 3.995 1.00 93.81 183 PHE A C 1
ATOM 1496 O O . PHE A 1 183 ? 6.141 -14.172 3.826 1.00 93.81 183 PHE A O 1
ATOM 1503 N N . SER A 1 184 ? 3.949 -14.310 3.321 1.00 93.50 184 SER A N 1
ATOM 1504 C CA . SER A 1 184 ? 4.073 -15.365 2.301 1.00 93.50 184 SER A CA 1
ATOM 1505 C C . SER A 1 184 ? 4.661 -14.882 0.970 1.00 93.50 184 SER A C 1
ATOM 1507 O O . SER A 1 184 ? 4.956 -15.697 0.099 1.00 93.50 184 SER A O 1
ATOM 1509 N N . VAL A 1 185 ? 4.892 -13.570 0.824 1.00 93.12 185 VAL A N 1
ATOM 1510 C CA . VAL A 1 185 ? 5.397 -12.945 -0.410 1.00 93.12 185 VAL A CA 1
ATOM 1511 C C . VAL A 1 185 ? 6.752 -13.488 -0.869 1.00 93.12 185 VAL A C 1
ATOM 1513 O O . VAL A 1 185 ? 7.085 -13.330 -2.034 1.00 93.12 185 VAL A O 1
ATOM 1516 N N . GLY A 1 186 ? 7.510 -14.154 0.005 1.00 92.25 186 GLY A N 1
ATOM 1517 C CA . GLY A 1 186 ? 8.856 -14.650 -0.286 1.00 92.25 186 GLY A CA 1
ATOM 1518 C C . GLY A 1 186 ? 9.939 -13.583 -0.111 1.00 92.25 186 GLY A C 1
ATOM 1519 O O . GLY A 1 186 ? 9.659 -12.385 -0.063 1.00 92.25 186 GLY A O 1
ATOM 1520 N N . ASP A 1 187 ? 11.178 -14.035 0.052 1.00 94.81 187 ASP A N 1
ATOM 1521 C CA . ASP A 1 187 ? 12.328 -13.142 0.190 1.00 94.81 187 ASP A CA 1
ATOM 1522 C C . ASP A 1 187 ? 12.805 -12.672 -1.186 1.00 94.81 187 ASP A C 1
ATOM 1524 O O . ASP A 1 187 ? 12.753 -13.414 -2.166 1.00 94.81 187 ASP A O 1
ATOM 1528 N N . VAL A 1 188 ? 13.299 -11.438 -1.253 1.00 93.94 188 VAL A N 1
ATOM 1529 C CA . VAL A 1 188 ? 13.874 -10.857 -2.467 1.00 93.94 188 VAL A CA 1
ATOM 1530 C C . VAL A 1 188 ? 15.240 -10.254 -2.188 1.00 93.94 188 VAL A C 1
ATOM 1532 O O . VAL A 1 188 ? 15.499 -9.715 -1.112 1.00 93.94 188 VAL A O 1
ATOM 1535 N N . ALA A 1 189 ? 16.119 -10.303 -3.183 1.00 91.31 189 ALA A N 1
ATOM 1536 C CA . ALA A 1 189 ? 17.344 -9.518 -3.209 1.00 91.31 189 ALA A CA 1
ATOM 1537 C C . ALA A 1 189 ? 17.132 -8.302 -4.117 1.00 91.31 189 ALA A C 1
ATOM 1539 O O . ALA A 1 189 ? 16.886 -8.440 -5.313 1.00 91.31 189 ALA A O 1
ATOM 1540 N N . MET A 1 190 ? 17.203 -7.102 -3.541 1.00 88.50 190 MET A N 1
ATOM 1541 C CA . MET A 1 190 ? 17.068 -5.846 -4.276 1.00 88.50 190 MET A CA 1
ATOM 1542 C C . MET A 1 190 ? 18.393 -5.095 -4.234 1.00 88.50 190 MET A C 1
ATOM 1544 O O . MET A 1 190 ? 18.806 -4.661 -3.161 1.00 88.50 190 MET A O 1
ATOM 1548 N N . GLY A 1 191 ? 19.028 -4.890 -5.393 1.00 85.62 191 GLY A N 1
ATOM 1549 C CA . GLY A 1 191 ? 20.325 -4.203 -5.465 1.00 85.62 191 GLY A CA 1
ATOM 1550 C C . GLY A 1 191 ? 20.285 -2.792 -4.867 1.00 85.62 191 GLY A C 1
ATOM 1551 O O . GLY A 1 191 ? 21.098 -2.452 -4.017 1.00 85.62 191 GLY A O 1
ATOM 1552 N N . ARG A 1 192 ? 19.278 -1.990 -5.237 1.00 88.44 192 ARG A N 1
ATOM 1553 C CA . ARG A 1 192 ? 19.118 -0.607 -4.746 1.00 88.44 192 ARG A CA 1
ATOM 1554 C C . ARG A 1 192 ? 18.663 -0.513 -3.284 1.00 88.44 192 ARG A C 1
ATOM 1556 O O . ARG A 1 192 ? 18.942 0.476 -2.615 1.00 88.44 192 ARG A O 1
ATOM 1563 N N . PHE A 1 193 ? 17.932 -1.513 -2.798 1.00 91.44 193 PHE A N 1
ATOM 1564 C CA . PHE A 1 193 ? 17.285 -1.492 -1.486 1.00 91.44 193 PHE A CA 1
ATOM 1565 C C . PHE A 1 193 ? 17.719 -2.703 -0.662 1.00 91.44 193 PHE A C 1
ATOM 1567 O O . PHE A 1 193 ? 16.928 -3.595 -0.365 1.00 91.44 193 PHE A O 1
ATOM 1574 N N . THR A 1 194 ? 18.994 -2.722 -0.280 1.00 92.25 194 THR A N 1
ATOM 1575 C CA . THR A 1 194 ? 19.641 -3.874 0.367 1.00 92.25 194 THR A CA 1
ATOM 1576 C C . THR A 1 194 ? 18.973 -4.295 1.676 1.00 92.25 194 THR A C 1
ATOM 1578 O O . THR A 1 194 ? 18.890 -5.485 1.956 1.00 92.25 194 THR A O 1
ATOM 1581 N N . ASN A 1 195 ? 18.415 -3.357 2.451 1.00 94.19 195 ASN A N 1
ATOM 1582 C CA . ASN A 1 195 ? 17.709 -3.659 3.704 1.00 94.19 195 ASN A CA 1
ATOM 1583 C C . ASN A 1 195 ? 16.272 -4.197 3.501 1.00 94.19 195 ASN A C 1
ATOM 1585 O O . ASN A 1 195 ? 15.588 -4.492 4.478 1.00 94.19 195 ASN A O 1
ATOM 1589 N N . VAL A 1 196 ? 15.768 -4.317 2.270 1.00 94.56 196 VAL A N 1
ATOM 1590 C CA . VAL A 1 196 ? 14.457 -4.933 2.008 1.00 94.56 196 VAL A CA 1
ATOM 1591 C C . VAL A 1 196 ? 14.630 -6.446 1.901 1.00 94.56 196 VAL A C 1
ATOM 1593 O O . VAL A 1 196 ? 15.421 -6.935 1.093 1.00 94.56 196 VAL A O 1
ATOM 1596 N N . LYS A 1 197 ? 13.885 -7.184 2.731 1.00 95.38 197 LYS A N 1
ATOM 1597 C CA . LYS A 1 197 ? 13.815 -8.649 2.692 1.00 95.38 197 LYS A CA 1
ATOM 1598 C C . LYS A 1 197 ? 12.549 -9.118 1.989 1.00 95.38 197 LYS A C 1
ATOM 1600 O O . LYS A 1 197 ? 12.630 -9.931 1.078 1.00 95.38 197 LYS A O 1
ATOM 1605 N N . LYS A 1 198 ? 11.398 -8.566 2.381 1.00 96.25 198 LYS A N 1
ATOM 1606 C CA . LYS A 1 198 ? 10.083 -8.868 1.803 1.00 96.25 198 LYS A CA 1
ATOM 1607 C C . LYS A 1 198 ? 9.408 -7.592 1.333 1.00 96.25 198 LYS A C 1
ATOM 1609 O O . LYS A 1 198 ? 9.445 -6.571 2.029 1.00 96.25 198 LYS A O 1
ATOM 1614 N N . LYS A 1 199 ? 8.760 -7.655 0.176 1.00 96.75 199 LYS A N 1
ATOM 1615 C CA . LYS A 1 199 ? 8.040 -6.528 -0.420 1.00 96.75 199 LYS A CA 1
ATOM 1616 C C . LYS A 1 199 ? 6.861 -6.998 -1.256 1.00 96.75 199 LYS A C 1
ATOM 1618 O O . LYS A 1 199 ? 6.761 -8.177 -1.585 1.00 96.75 199 LYS A O 1
ATOM 1623 N N . ILE A 1 200 ? 6.013 -6.042 -1.608 1.00 97.25 200 ILE A N 1
ATOM 1624 C CA . ILE A 1 200 ? 4.920 -6.204 -2.561 1.00 97.25 200 ILE A CA 1
ATOM 1625 C C . ILE A 1 200 ? 5.022 -5.068 -3.584 1.00 97.25 200 ILE A C 1
ATOM 1627 O O . ILE A 1 200 ? 5.028 -3.897 -3.207 1.00 97.25 200 ILE A O 1
ATOM 1631 N N . HIS A 1 201 ? 5.119 -5.412 -4.864 1.00 97.06 201 HIS A N 1
ATOM 1632 C CA . HIS A 1 201 ? 5.019 -4.534 -6.024 1.00 97.06 201 HIS A CA 1
ATOM 1633 C C . HIS A 1 201 ? 3.722 -4.839 -6.770 1.00 97.06 201 HIS A C 1
ATOM 1635 O O . HIS A 1 201 ? 3.520 -5.962 -7.239 1.00 97.06 201 HIS A O 1
ATOM 1641 N N . LEU A 1 202 ? 2.881 -3.822 -6.934 1.00 96.62 202 LEU A N 1
ATOM 1642 C CA . LEU A 1 202 ? 1.698 -3.880 -7.785 1.00 96.62 202 LEU A CA 1
ATOM 1643 C C . LEU A 1 202 ? 1.835 -2.877 -8.916 1.00 96.62 202 LEU A C 1
ATOM 1645 O O . LEU A 1 202 ? 2.006 -1.681 -8.683 1.00 96.62 202 LEU A O 1
ATOM 1649 N N . PHE A 1 203 ? 1.809 -3.379 -10.143 1.00 96.81 203 PHE A N 1
ATOM 1650 C CA . PHE A 1 203 ? 2.045 -2.565 -11.328 1.00 96.81 203 PHE A CA 1
ATOM 1651 C C . PHE A 1 203 ? 0.792 -1.789 -11.720 1.00 96.81 203 PHE A C 1
ATOM 1653 O O . PHE A 1 203 ? -0.333 -2.211 -11.457 1.00 96.81 203 PHE A O 1
ATOM 1660 N N . GLU A 1 204 ? 0.998 -0.650 -12.378 1.00 94.44 204 GLU A N 1
ATOM 1661 C CA . GLU A 1 204 ? -0.088 0.221 -12.842 1.00 94.44 204 GLU A CA 1
ATOM 1662 C C . GLU A 1 204 ? -1.121 -0.528 -13.694 1.00 94.44 204 GLU A C 1
ATOM 1664 O O . GLU A 1 204 ? -2.325 -0.298 -13.576 1.00 94.44 204 GLU A O 1
ATOM 1669 N N . ASN A 1 205 ? -0.633 -1.420 -14.558 1.00 94.00 205 ASN A N 1
ATOM 1670 C CA . ASN A 1 205 ? -1.421 -2.182 -15.513 1.00 94.00 205 ASN A CA 1
ATOM 1671 C C . ASN A 1 205 ? -0.685 -3.468 -15.939 1.00 94.00 205 ASN A C 1
ATOM 1673 O O . ASN A 1 205 ? 0.506 -3.662 -15.667 1.00 94.00 205 ASN A O 1
ATOM 1677 N N . ALA A 1 206 ? -1.396 -4.339 -16.659 1.00 94.94 206 ALA A N 1
ATOM 1678 C CA . ALA A 1 206 ? -0.863 -5.614 -17.137 1.00 94.94 206 ALA A CA 1
ATOM 1679 C C . ALA A 1 206 ? 0.344 -5.454 -18.080 1.00 94.94 206 ALA A C 1
ATOM 1681 O O . ALA A 1 206 ? 1.229 -6.309 -18.090 1.00 94.94 206 ALA A O 1
ATOM 1682 N N . ALA A 1 207 ? 0.414 -4.367 -18.857 1.00 96.12 207 ALA A N 1
ATOM 1683 C CA . ALA A 1 207 ? 1.546 -4.111 -19.745 1.00 96.12 207 ALA A CA 1
ATOM 1684 C C . ALA A 1 207 ? 2.822 -3.796 -18.947 1.00 96.12 207 ALA A C 1
ATOM 1686 O O . ALA A 1 207 ? 3.870 -4.388 -19.211 1.00 96.12 207 ALA A O 1
ATOM 1687 N N . ALA A 1 208 ? 2.729 -2.938 -17.928 1.00 96.62 208 ALA A N 1
ATOM 1688 C CA . ALA A 1 208 ? 3.827 -2.641 -17.011 1.00 96.62 208 ALA A CA 1
ATOM 1689 C C . ALA A 1 208 ? 4.293 -3.901 -16.266 1.00 96.62 208 ALA A C 1
ATOM 1691 O O . ALA A 1 208 ? 5.495 -4.156 -16.194 1.00 96.62 208 ALA A O 1
ATOM 1692 N N . TYR A 1 209 ? 3.357 -4.735 -15.799 1.00 97.31 209 TYR A N 1
ATOM 1693 C CA . TYR A 1 209 ? 3.671 -6.026 -15.184 1.00 97.31 209 TYR A CA 1
ATOM 1694 C C . TYR A 1 209 ? 4.429 -6.961 -16.140 1.00 97.31 209 TYR A C 1
ATOM 1696 O O . TYR A 1 209 ? 5.499 -7.458 -15.789 1.00 97.31 209 TYR A O 1
ATOM 1704 N N . LYS A 1 210 ? 3.927 -7.169 -17.366 1.00 97.06 210 LYS A N 1
ATOM 1705 C CA . LYS A 1 210 ? 4.582 -8.025 -18.373 1.00 97.06 210 LYS A CA 1
ATOM 1706 C C . LYS A 1 210 ? 5.997 -7.541 -18.703 1.00 97.06 210 LYS A C 1
ATOM 1708 O O . LYS A 1 210 ? 6.919 -8.353 -18.770 1.00 97.06 210 LYS A O 1
ATOM 1713 N N . LYS A 1 211 ? 6.188 -6.227 -18.861 1.00 97.06 211 LYS A N 1
ATOM 1714 C CA . LYS A 1 211 ? 7.514 -5.626 -19.077 1.00 97.06 211 LYS A CA 1
ATOM 1715 C C . LYS A 1 211 ? 8.450 -5.878 -17.893 1.00 97.06 211 LYS A C 1
ATOM 1717 O O . LYS A 1 211 ? 9.570 -6.340 -18.090 1.00 97.06 211 LYS A O 1
ATOM 1722 N N . ALA A 1 212 ? 7.982 -5.630 -16.671 1.00 96.88 212 ALA A N 1
ATOM 1723 C CA . ALA A 1 212 ? 8.766 -5.844 -15.456 1.00 96.88 212 ALA A CA 1
ATOM 1724 C C . ALA A 1 212 ? 9.185 -7.309 -15.286 1.00 96.88 212 ALA A C 1
ATOM 1726 O O . ALA A 1 212 ? 10.330 -7.588 -14.931 1.00 96.88 212 ALA A O 1
ATOM 1727 N N . LEU A 1 213 ? 8.277 -8.235 -15.602 1.00 96.69 213 LEU A N 1
ATOM 1728 C CA . LEU A 1 213 ? 8.523 -9.671 -15.559 1.00 96.69 213 LEU A CA 1
ATOM 1729 C C . LEU A 1 213 ? 9.598 -10.110 -16.557 1.00 96.69 213 LEU A C 1
ATOM 1731 O O . LEU A 1 213 ? 10.431 -10.942 -16.214 1.00 96.69 213 LEU A O 1
ATOM 1735 N N . LYS A 1 214 ? 9.602 -9.531 -17.765 1.00 96.75 214 LYS A N 1
ATOM 1736 C CA . LYS A 1 214 ? 10.623 -9.798 -18.787 1.00 96.75 214 LYS A CA 1
ATOM 1737 C C . LYS A 1 214 ? 11.998 -9.263 -18.377 1.00 96.75 214 LYS A C 1
ATOM 1739 O O . LYS A 1 214 ? 12.998 -9.924 -18.626 1.00 96.75 214 LYS A O 1
ATOM 1744 N N . LEU A 1 215 ? 12.050 -8.078 -17.767 1.00 95.62 215 LEU A N 1
ATOM 1745 C CA . LEU A 1 215 ? 13.315 -7.423 -17.417 1.00 95.62 215 LEU A CA 1
ATOM 1746 C C . LEU A 1 215 ? 13.977 -8.014 -16.174 1.00 95.62 215 LEU A C 1
ATOM 1748 O O . LEU A 1 215 ? 15.197 -8.131 -16.134 1.00 95.62 215 LEU A O 1
ATOM 1752 N N . ASN A 1 216 ? 13.200 -8.338 -15.140 1.00 93.44 216 ASN A N 1
ATOM 1753 C CA . ASN A 1 216 ? 13.746 -8.895 -13.907 1.00 93.44 216 ASN A CA 1
ATOM 1754 C C . ASN A 1 216 ? 12.761 -9.889 -13.265 1.00 93.44 216 ASN A C 1
ATOM 1756 O O . ASN A 1 216 ? 12.052 -9.540 -12.313 1.00 93.44 216 ASN A O 1
ATOM 1760 N N . PRO A 1 217 ? 12.701 -11.134 -13.770 1.00 93.38 217 PRO A N 1
ATOM 1761 C CA . PRO A 1 217 ? 11.737 -12.126 -13.303 1.00 93.38 217 PRO A CA 1
ATOM 1762 C C . PRO A 1 217 ? 11.956 -12.537 -11.841 1.00 93.38 217 PRO A C 1
ATOM 1764 O O . PRO A 1 217 ? 10.983 -12.839 -11.151 1.00 93.38 217 PRO A O 1
ATOM 1767 N N . ASN A 1 218 ? 13.202 -12.520 -11.359 1.00 92.81 218 ASN A N 1
ATOM 1768 C CA . ASN A 1 218 ? 13.561 -12.943 -9.999 1.00 92.81 218 ASN A CA 1
ATOM 1769 C C . ASN A 1 218 ? 13.160 -11.916 -8.936 1.00 92.81 218 ASN A C 1
ATOM 1771 O O . ASN A 1 218 ? 12.994 -12.252 -7.767 1.00 92.81 218 ASN A O 1
ATOM 1775 N N . LEU A 1 219 ? 12.974 -10.661 -9.344 1.00 94.12 219 LEU A N 1
ATOM 1776 C CA . LEU A 1 219 ? 12.507 -9.601 -8.463 1.00 94.12 219 LEU A CA 1
ATOM 1777 C C . LEU A 1 219 ? 10.997 -9.667 -8.201 1.00 94.12 219 LEU A C 1
ATOM 1779 O O . LEU A 1 219 ? 10.522 -9.036 -7.257 1.00 94.12 219 LEU A O 1
ATOM 1783 N N . ILE A 1 220 ? 10.233 -10.376 -9.036 1.00 96.25 220 ILE A N 1
ATOM 1784 C CA . ILE A 1 220 ? 8.785 -10.534 -8.876 1.00 96.25 220 ILE A CA 1
ATOM 1785 C C . ILE A 1 220 ? 8.497 -11.946 -8.377 1.00 96.25 220 ILE A C 1
ATOM 1787 O O . ILE A 1 220 ? 8.571 -12.924 -9.133 1.00 96.25 220 ILE A O 1
ATOM 1791 N N . THR A 1 221 ? 8.139 -12.045 -7.102 1.00 96.81 221 THR A N 1
ATOM 1792 C CA . THR A 1 221 ? 7.956 -13.332 -6.434 1.00 96.81 221 THR A CA 1
ATOM 1793 C C . THR A 1 221 ? 6.723 -14.077 -6.954 1.00 96.81 221 THR A C 1
ATOM 1795 O O . THR A 1 221 ? 5.814 -13.463 -7.522 1.00 96.81 221 THR A O 1
ATOM 1798 N N . PRO A 1 222 ? 6.623 -15.405 -6.748 1.00 96.00 222 PRO A N 1
ATOM 1799 C CA . PRO A 1 222 ? 5.439 -16.167 -7.148 1.00 96.00 222 PRO A CA 1
ATOM 1800 C C . PRO A 1 222 ? 4.129 -15.617 -6.571 1.00 96.00 222 PRO A C 1
ATOM 1802 O O . PRO A 1 222 ? 3.103 -15.633 -7.246 1.00 96.00 222 PRO A O 1
ATOM 1805 N N . PHE A 1 223 ? 4.158 -15.097 -5.343 1.00 95.06 223 PHE A N 1
ATOM 1806 C CA . PHE A 1 223 ? 2.988 -14.482 -4.723 1.00 95.06 223 PHE A CA 1
ATOM 1807 C C . PHE A 1 223 ? 2.606 -13.166 -5.411 1.00 95.06 223 PHE A C 1
ATOM 1809 O O . PHE A 1 223 ? 1.443 -12.962 -5.747 1.00 95.06 223 PHE A O 1
ATOM 1816 N N . GLU A 1 224 ? 3.578 -12.303 -5.716 1.00 96.06 224 GLU A N 1
ATOM 1817 C CA . GLU A 1 224 ? 3.319 -11.062 -6.452 1.00 96.06 224 GLU A CA 1
ATOM 1818 C C . GLU A 1 224 ? 2.794 -11.319 -7.864 1.00 96.06 224 GLU A C 1
ATOM 1820 O O . GLU A 1 224 ? 1.949 -10.567 -8.345 1.00 96.06 224 GLU A O 1
ATOM 1825 N N . ARG A 1 225 ? 3.248 -12.390 -8.528 1.00 96.31 225 ARG A N 1
ATOM 1826 C CA . ARG A 1 225 ? 2.697 -12.806 -9.826 1.00 96.31 225 ARG A CA 1
ATOM 1827 C C . ARG A 1 225 ? 1.204 -13.106 -9.710 1.00 96.31 225 ARG A C 1
ATOM 1829 O O . ARG A 1 225 ? 0.443 -12.592 -10.520 1.00 96.31 225 ARG A O 1
ATOM 1836 N N . LYS A 1 226 ? 0.782 -13.838 -8.670 1.00 94.44 226 LYS A N 1
ATOM 1837 C CA . LYS A 1 226 ? -0.640 -14.122 -8.410 1.00 94.44 226 LYS A CA 1
ATOM 1838 C C . LYS A 1 226 ? -1.447 -12.835 -8.223 1.00 94.44 226 LYS A C 1
ATOM 1840 O O . LYS A 1 226 ? -2.482 -12.683 -8.85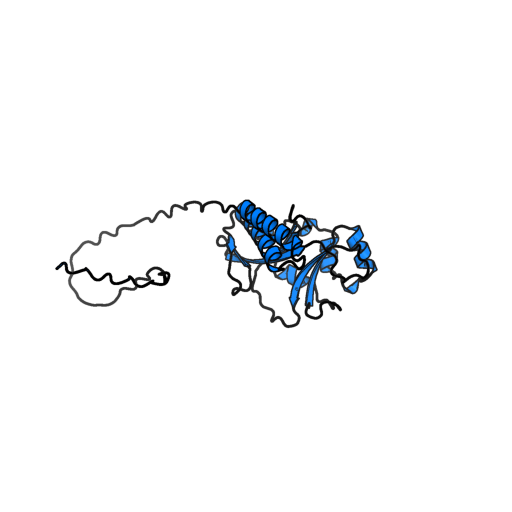8 1.00 94.44 226 LYS A O 1
ATOM 1845 N N . ILE A 1 227 ? -0.963 -11.894 -7.408 1.00 93.81 227 ILE A N 1
ATOM 1846 C CA . ILE A 1 227 ? -1.700 -10.643 -7.153 1.00 93.81 227 ILE A CA 1
ATOM 1847 C C . ILE A 1 227 ? -1.778 -9.763 -8.408 1.00 93.81 227 ILE A C 1
ATOM 1849 O O . ILE A 1 227 ? -2.808 -9.155 -8.662 1.00 93.81 227 ILE A O 1
ATOM 1853 N N . ASN A 1 228 ? -0.710 -9.680 -9.208 1.00 95.88 228 ASN A N 1
ATOM 1854 C CA . ASN A 1 228 ? -0.714 -8.855 -10.421 1.00 95.88 228 ASN A CA 1
ATOM 1855 C C . ASN A 1 228 ? -1.514 -9.479 -11.578 1.00 95.88 228 ASN A C 1
ATOM 1857 O O . ASN A 1 228 ? -1.959 -8.751 -12.462 1.00 95.88 228 ASN A O 1
ATOM 1861 N N . GLN A 1 229 ? -1.688 -10.803 -11.588 1.00 94.69 229 GLN A N 1
ATOM 1862 C CA . GLN A 1 229 ? -2.531 -11.508 -12.560 1.00 94.69 229 GLN A CA 1
ATOM 1863 C C . GLN A 1 229 ? -4.018 -11.443 -12.198 1.00 94.69 229 GLN A C 1
ATOM 1865 O O . GLN A 1 229 ? -4.849 -11.362 -13.096 1.00 94.69 229 GLN A O 1
ATOM 1870 N N . ASP A 1 230 ? -4.340 -11.434 -10.903 1.00 91.50 230 ASP A N 1
ATOM 1871 C CA . ASP A 1 230 ? -5.706 -11.340 -10.386 1.00 91.50 230 ASP A CA 1
ATOM 1872 C C . ASP A 1 230 ? -5.807 -10.304 -9.243 1.00 91.50 230 ASP A C 1
ATOM 1874 O O . ASP A 1 230 ? -5.964 -10.663 -8.068 1.00 91.50 230 ASP A O 1
ATOM 1878 N N . PRO A 1 231 ? -5.697 -8.992 -9.551 1.00 89.44 231 PRO A N 1
ATOM 1879 C CA . PRO A 1 231 ? -5.842 -7.946 -8.541 1.00 89.44 231 PRO A CA 1
ATOM 1880 C C . PRO A 1 231 ? -7.178 -7.985 -7.778 1.00 89.44 231 PRO A C 1
ATOM 1882 O O . PRO A 1 231 ? -7.139 -7.805 -6.556 1.00 89.44 231 PRO A O 1
ATOM 1885 N N . PRO A 1 232 ? -8.346 -8.254 -8.411 1.00 90.06 232 PRO A N 1
ATOM 1886 C CA . PRO A 1 232 ? -9.642 -8.301 -7.726 1.00 90.06 232 PRO A CA 1
ATOM 1887 C C . PRO A 1 232 ? -9.732 -9.298 -6.572 1.00 90.06 232 PRO A C 1
ATOM 1889 O O . PRO A 1 232 ? -10.604 -9.157 -5.716 1.00 90.06 232 PRO A O 1
ATOM 1892 N N . ARG A 1 233 ? -8.852 -10.302 -6.506 1.00 87.88 233 ARG A N 1
ATOM 1893 C CA . ARG A 1 233 ? -8.779 -11.230 -5.372 1.00 87.88 233 ARG A CA 1
ATOM 1894 C C . ARG A 1 233 ? -8.238 -10.595 -4.092 1.00 87.88 233 ARG A C 1
ATOM 1896 O O . ARG A 1 233 ? -8.527 -11.102 -3.010 1.00 87.88 233 ARG A O 1
ATOM 1903 N N . PHE A 1 234 ? -7.491 -9.500 -4.195 1.00 88.75 234 PHE A N 1
ATOM 1904 C CA . PHE A 1 234 ? -6.833 -8.829 -3.066 1.00 88.75 234 PHE A CA 1
ATOM 1905 C C . PHE A 1 234 ? -7.281 -7.375 -2.889 1.00 88.75 234 PHE A C 1
ATOM 1907 O O . PHE A 1 234 ? -7.263 -6.868 -1.765 1.00 88.75 234 PHE A O 1
ATOM 1914 N N . ALA A 1 235 ? -7.685 -6.726 -3.982 1.00 94.12 235 ALA A N 1
ATOM 1915 C CA . ALA A 1 235 ? -8.190 -5.364 -3.990 1.00 94.12 235 ALA A CA 1
ATOM 1916 C C . ALA A 1 235 ? -9.511 -5.265 -3.216 1.00 94.12 235 ALA A C 1
ATOM 1918 O O . ALA A 1 235 ? -10.395 -6.111 -3.372 1.00 94.12 235 ALA A O 1
ATOM 1919 N N . ASP A 1 236 ? -9.606 -4.249 -2.358 1.00 94.50 236 ASP A N 1
ATOM 1920 C CA . ASP A 1 236 ? -10.800 -3.878 -1.590 1.00 94.50 236 ASP A CA 1
ATOM 1921 C C . ASP A 1 236 ? -11.427 -5.042 -0.796 1.00 94.50 236 ASP A C 1
ATOM 1923 O O . ASP A 1 236 ? -12.622 -5.060 -0.496 1.00 94.50 236 ASP A O 1
ATOM 1927 N N . LYS A 1 237 ? -10.612 -6.034 -0.402 1.00 94.62 237 LYS A N 1
ATOM 1928 C CA . LYS A 1 237 ? -11.034 -7.192 0.407 1.00 94.62 237 LYS A CA 1
ATOM 1929 C C . LYS A 1 237 ? -11.155 -6.872 1.890 1.00 94.62 237 LYS A C 1
ATOM 1931 O O . LYS A 1 237 ? -10.684 -7.616 2.749 1.00 94.62 237 LYS A O 1
ATOM 1936 N N . TRP A 1 238 ? -11.843 -5.783 2.189 1.00 95.38 238 TRP A N 1
ATOM 1937 C CA . TRP A 1 238 ? -12.127 -5.339 3.544 1.00 95.38 238 TRP A CA 1
ATOM 1938 C C . TRP A 1 238 ? -12.918 -6.363 4.362 1.00 95.38 238 TRP A C 1
ATOM 1940 O O . TRP A 1 238 ? -12.728 -6.469 5.570 1.00 95.38 238 TRP A O 1
ATOM 1950 N N . SER A 1 239 ? -13.738 -7.196 3.712 1.00 92.56 239 SER A N 1
ATOM 1951 C CA . SER A 1 239 ? -14.467 -8.288 4.368 1.00 92.56 239 SER A CA 1
ATOM 1952 C C . SER A 1 239 ? -13.568 -9.276 5.119 1.00 92.56 239 SER A C 1
ATOM 1954 O O . SER A 1 239 ? -14.052 -9.929 6.033 1.00 92.56 239 SER A O 1
ATOM 1956 N N . LYS A 1 240 ? -12.270 -9.364 4.788 1.00 92.75 240 LYS A N 1
ATOM 1957 C CA . LYS A 1 240 ? -11.290 -10.183 5.523 1.00 92.75 240 LYS A CA 1
ATOM 1958 C C . LYS A 1 240 ? -11.103 -9.756 6.981 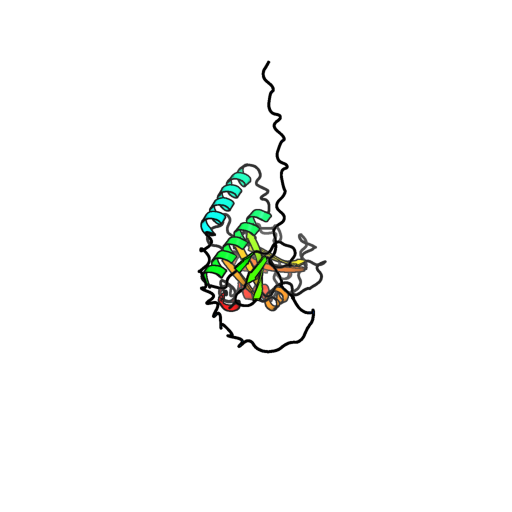1.00 92.75 240 LYS A C 1
ATOM 1960 O O . LYS A 1 240 ? -10.613 -10.560 7.766 1.00 92.75 240 LYS A O 1
ATOM 1965 N N . ILE A 1 241 ? -11.387 -8.491 7.293 1.00 93.31 241 ILE A N 1
ATOM 1966 C CA . ILE A 1 241 ? -11.126 -7.861 8.595 1.00 93.31 241 ILE A CA 1
ATOM 1967 C C . ILE A 1 241 ? -12.327 -7.999 9.542 1.00 93.31 241 ILE A C 1
ATOM 1969 O O . ILE A 1 241 ? -12.147 -7.825 10.746 1.00 93.31 241 ILE A O 1
ATOM 1973 N N . LYS A 1 242 ? -13.523 -8.295 9.014 1.00 85.88 242 LYS A N 1
ATOM 1974 C CA . LYS A 1 242 ? -14.744 -8.452 9.815 1.00 85.88 242 LYS A CA 1
ATOM 1975 C C . LYS A 1 242 ? -14.629 -9.632 10.775 1.00 85.88 242 LYS A C 1
ATOM 1977 O O . LYS A 1 242 ? -14.196 -10.713 10.322 1.00 85.88 242 LYS A O 1
#

Radius of gyration: 26.64 Å; chains: 1; bounding box: 52×75×85 Å

Foldseek 3Di:
DDDDDDDDDDDDDDDDDDDDDDDDDDDDDDDDDDDDDDDDPPPPPPPPPPPPPDPLVVVLVVLLVVQVVVCVVPVPGPVVSQQVNQVSVVVNVCVVVVQCWDADDPPQVAGIARPNPRFGEHEWEFEFADPCQFVDRPWTWGKGFLAFPPDDDDCSGQKYWYWYAYPSRPDIKTFIDGPCLQVVQAFACGPVCRRGGGMAIATPAPVSVVVRCVRCVRRHGPSNVVCNVPVVVGIPVCVVVD

Sequence (242 aa):
MAKRPVTIKEPIIWGCRYWPYTERYMEGASSHPCGGLFVYHVELALTENPMPKTNYSKAIESIIKFKRTLDKIDPKIPRKLVGDIGELYALQELEKMDLQPEPKGGQGGYDIHLRKNGKRIEVRTSLLKNEGVYSDKTIRFWGWRVEGRNQKRSEKFDYLVAVGLNGDFSKPKFYVFSYKEAFSVGDVAMGRFTNVKKKIHLFENAAAYKKALKLNPNLITPFERKINQDPPRFADKWSKIK

pLDDT: mean 80.5, std 22.97, range [28.89, 98.25]